Protein AF-A0A7J7PWC1-F1 (afdb_monomer_lite)

Radius of gyration: 24.07 Å; chains: 1; bounding box: 67×80×49 Å

Structure (mmCIF, N/CA/C/O backbone):
data_AF-A0A7J7PWC1-F1
#
_entry.id   AF-A0A7J7PWC1-F1
#
loop_
_atom_site.group_PDB
_atom_site.id
_atom_site.type_symbol
_atom_site.label_atom_id
_atom_site.label_alt_id
_atom_site.label_comp_id
_atom_site.label_asym_id
_atom_site.label_entity_id
_atom_site.label_seq_id
_atom_site.pdbx_PDB_ins_code
_atom_site.Cartn_x
_atom_site.Cartn_y
_atom_site.Cartn_z
_atom_site.occupancy
_atom_site.B_iso_or_equiv
_atom_site.auth_seq_id
_atom_site.auth_comp_id
_atom_site.auth_asym_id
_atom_site.auth_atom_id
_atom_site.pdbx_PDB_model_num
ATOM 1 N N . MET A 1 1 ? 23.316 -0.714 -7.198 1.00 35.97 1 MET A N 1
ATOM 2 C CA . MET A 1 1 ? 21.919 -1.192 -7.112 1.00 35.97 1 MET A CA 1
ATOM 3 C C . MET A 1 1 ? 21.919 -2.510 -6.359 1.00 35.97 1 MET A C 1
ATOM 5 O O . MET A 1 1 ? 22.536 -3.455 -6.844 1.00 35.97 1 MET A O 1
ATOM 9 N N . SER A 1 2 ? 21.320 -2.568 -5.166 1.00 30.64 2 SER A N 1
ATOM 10 C CA . SER A 1 2 ? 21.151 -3.832 -4.450 1.00 30.64 2 SER A CA 1
ATOM 11 C C . SER A 1 2 ? 20.220 -4.716 -5.277 1.00 30.64 2 SER A C 1
ATOM 13 O O . SER A 1 2 ? 19.077 -4.362 -5.566 1.00 30.64 2 SER A O 1
ATOM 15 N N . LYS A 1 3 ? 20.736 -5.856 -5.740 1.00 35.62 3 LYS A N 1
ATOM 16 C CA . LYS A 1 3 ? 19.875 -6.960 -6.152 1.00 35.62 3 LYS A CA 1
ATOM 17 C C . LYS A 1 3 ? 19.083 -7.296 -4.893 1.00 35.62 3 LYS A C 1
ATOM 19 O O . LYS A 1 3 ? 19.705 -7.711 -3.919 1.00 35.62 3 LYS A O 1
ATOM 24 N N . GLY A 1 4 ? 17.773 -7.032 -4.871 1.00 41.38 4 GLY A N 1
ATOM 25 C CA . GLY A 1 4 ? 16.912 -7.567 -3.815 1.00 41.38 4 GLY A CA 1
ATOM 26 C C . GLY A 1 4 ? 17.275 -9.040 -3.678 1.00 41.38 4 GLY A C 1
ATOM 27 O O . GLY A 1 4 ? 17.301 -9.741 -4.694 1.00 41.38 4 GLY A O 1
ATOM 28 N N . GLY A 1 5 ? 17.747 -9.436 -2.494 1.00 41.56 5 GLY A N 1
ATOM 29 C CA . GLY A 1 5 ? 18.383 -10.735 -2.312 1.00 41.56 5 GLY A CA 1
ATOM 30 C C . GLY A 1 5 ? 17.482 -11.844 -2.867 1.00 41.56 5 GLY A C 1
ATOM 31 O O . GLY A 1 5 ? 16.262 -11.755 -2.706 1.00 41.56 5 GLY A O 1
ATOM 32 N N . PRO A 1 6 ? 18.044 -12.870 -3.530 1.00 50.69 6 PRO A N 1
ATOM 33 C CA . PRO A 1 6 ? 17.273 -13.934 -4.184 1.00 50.69 6 PRO A CA 1
ATOM 34 C C . PRO A 1 6 ? 16.347 -14.705 -3.232 1.00 50.69 6 PRO A C 1
ATOM 36 O O . PRO A 1 6 ? 15.479 -15.444 -3.684 1.00 50.69 6 PRO A O 1
ATOM 39 N N . ASP A 1 7 ? 16.502 -14.510 -1.926 1.00 61.75 7 ASP A N 1
ATOM 40 C CA . ASP A 1 7 ? 15.854 -15.327 -0.915 1.00 61.75 7 ASP A CA 1
ATOM 41 C C . ASP A 1 7 ? 14.485 -14.803 -0.445 1.00 61.75 7 ASP A C 1
ATOM 43 O O . ASP A 1 7 ? 13.849 -15.449 0.389 1.00 61.75 7 ASP A O 1
ATOM 47 N N . GLY A 1 8 ? 14.032 -13.645 -0.942 1.00 76.00 8 GLY A N 1
ATOM 48 C CA . GLY A 1 8 ? 12.753 -13.046 -0.545 1.00 76.00 8 GLY A CA 1
ATOM 49 C C . GLY A 1 8 ? 12.651 -12.736 0.958 1.00 76.00 8 GLY A C 1
ATOM 50 O O . GLY A 1 8 ? 13.644 -12.696 1.688 1.00 76.00 8 GLY A O 1
ATOM 51 N N . VAL A 1 9 ? 11.429 -12.486 1.437 1.00 83.75 9 VAL A N 1
ATOM 52 C CA . VAL A 1 9 ? 11.166 -12.331 2.878 1.00 83.75 9 VAL A CA 1
ATOM 53 C C . VAL A 1 9 ? 11.352 -13.687 3.567 1.00 83.75 9 VAL A C 1
ATOM 55 O O . VAL A 1 9 ? 10.756 -14.673 3.153 1.00 83.75 9 VAL A O 1
ATOM 58 N N . LYS A 1 10 ? 12.161 -13.749 4.635 1.00 85.56 10 LYS A N 1
ATOM 59 C CA . LYS A 1 10 ? 12.375 -14.984 5.424 1.00 85.56 10 LYS A CA 1
ATOM 60 C C . LYS A 1 10 ? 11.609 -14.995 6.743 1.00 85.56 10 LYS A C 1
ATOM 62 O O . LYS A 1 10 ? 11.102 -16.034 7.157 1.00 85.56 10 LYS A O 1
ATOM 67 N N . ASN A 1 11 ? 11.547 -13.844 7.409 1.00 86.88 11 ASN A N 1
ATOM 68 C CA . ASN A 1 11 ? 10.934 -13.651 8.720 1.00 86.88 11 ASN A CA 1
ATOM 69 C C . ASN A 1 11 ? 10.414 -12.212 8.835 1.00 86.88 11 ASN A C 1
ATOM 71 O O . ASN A 1 11 ? 10.854 -11.339 8.089 1.00 86.88 11 ASN A O 1
ATOM 75 N N . TRP A 1 12 ? 9.534 -11.970 9.806 1.00 89.69 12 TRP A N 1
ATOM 76 C CA . TRP A 1 12 ? 9.116 -10.623 10.206 1.00 89.69 12 TRP A CA 1
ATOM 77 C C . TRP A 1 12 ? 9.837 -10.193 11.483 1.00 89.69 12 TRP A C 1
ATOM 79 O O . TRP A 1 12 ? 10.390 -11.032 12.199 1.00 89.69 12 TRP A O 1
ATOM 89 N N . ALA A 1 13 ? 9.781 -8.904 11.798 1.00 86.44 13 ALA A N 1
ATOM 90 C CA . ALA A 1 13 ? 10.150 -8.374 13.100 1.00 86.44 13 ALA A CA 1
ATOM 91 C C . ALA A 1 13 ? 9.366 -7.089 13.396 1.00 86.44 13 ALA A C 1
ATOM 93 O O . ALA A 1 13 ? 8.796 -6.493 12.491 1.00 86.44 13 ALA A O 1
ATOM 94 N N . PHE A 1 14 ? 9.333 -6.678 14.662 1.00 84.50 14 PHE A N 1
ATOM 95 C CA . PHE A 1 14 ? 8.818 -5.381 15.092 1.00 84.50 14 PHE A CA 1
ATOM 96 C C . PHE A 1 14 ? 9.982 -4.493 15.519 1.00 84.50 14 PHE A C 1
ATOM 98 O O . PHE A 1 14 ? 10.760 -4.890 16.392 1.00 84.50 14 PHE A O 1
ATOM 105 N N . LYS A 1 15 ? 10.073 -3.284 14.959 1.00 80.44 15 LYS A N 1
ATOM 106 C CA . LYS A 1 15 ? 10.982 -2.248 15.448 1.00 80.44 15 LYS A CA 1
ATOM 107 C C . LYS A 1 15 ? 10.316 -1.533 16.623 1.00 80.44 15 LYS A C 1
ATOM 109 O O . LYS A 1 15 ? 9.448 -0.675 16.453 1.00 80.44 15 LYS A O 1
ATOM 114 N N . ASP A 1 16 ? 10.720 -1.913 17.830 1.00 73.94 16 ASP A N 1
ATOM 115 C CA . ASP A 1 16 ? 10.287 -1.271 19.073 1.00 73.94 16 ASP A CA 1
ATOM 116 C C . ASP A 1 16 ? 11.309 -0.210 19.482 1.00 73.94 16 ASP A C 1
ATOM 118 O O . ASP A 1 16 ? 12.325 -0.517 20.105 1.00 73.94 16 ASP A O 1
ATOM 122 N N . VAL A 1 17 ? 11.043 1.057 19.157 1.00 72.44 17 VAL A N 1
ATOM 123 C CA . VAL A 1 17 ? 11.964 2.140 19.543 1.00 72.44 17 VAL A CA 1
ATOM 124 C C . VAL A 1 17 ? 11.831 2.544 21.011 1.00 72.44 17 VAL A C 1
ATOM 126 O O . VAL A 1 17 ? 12.623 3.355 21.483 1.00 72.44 17 VAL A O 1
ATOM 129 N N . SER A 1 18 ? 10.847 2.011 21.754 1.00 66.50 18 SER A N 1
ATOM 130 C CA . SER A 1 18 ? 10.766 2.265 23.200 1.00 66.50 18 SER A CA 1
ATOM 131 C C . SER A 1 18 ? 11.770 1.457 24.011 1.00 66.50 18 SER A C 1
ATOM 133 O O . SER A 1 18 ? 12.022 1.801 25.162 1.00 66.50 18 SER A O 1
ATOM 135 N N . ASN A 1 19 ? 12.373 0.438 23.400 1.00 62.94 19 ASN A N 1
ATOM 136 C CA . ASN A 1 19 ? 13.482 -0.312 23.958 1.00 62.94 19 ASN A CA 1
ATOM 137 C C . ASN A 1 19 ? 14.714 -0.079 23.077 1.00 62.94 19 ASN A C 1
ATOM 139 O O . ASN A 1 19 ? 15.009 -0.862 22.174 1.00 62.94 19 ASN A O 1
ATOM 143 N N . ALA A 1 20 ? 15.433 1.016 23.327 1.00 58.62 20 ALA A N 1
ATOM 144 C CA . ALA A 1 20 ? 16.808 1.125 22.860 1.00 58.62 20 ALA A CA 1
ATOM 145 C C . ALA A 1 20 ? 17.633 0.108 23.664 1.00 58.62 20 ALA A C 1
ATOM 147 O O . ALA A 1 20 ? 17.874 0.304 24.855 1.00 58.62 20 ALA A O 1
ATOM 148 N N . TYR A 1 21 ? 17.988 -1.021 23.053 1.00 56.88 21 TYR A N 1
ATOM 149 C CA . TYR A 1 21 ? 18.921 -1.963 23.662 1.00 56.88 21 TYR A CA 1
ATOM 150 C C . TYR A 1 21 ? 20.330 -1.368 23.572 1.00 56.88 21 TYR A C 1
ATOM 152 O O . TYR A 1 21 ? 20.600 -0.520 22.719 1.00 56.88 21 TYR A O 1
ATOM 160 N N . ALA A 1 22 ? 21.246 -1.817 24.434 1.00 57.19 22 ALA A N 1
ATOM 161 C CA . ALA A 1 22 ? 22.641 -1.361 24.415 1.00 57.19 22 ALA A CA 1
ATOM 162 C C . ALA A 1 22 ? 23.329 -1.581 23.047 1.00 57.19 22 ALA A C 1
ATOM 164 O O . ALA A 1 22 ? 24.285 -0.888 22.718 1.00 57.19 22 ALA A O 1
ATOM 165 N N . GLU A 1 23 ? 22.802 -2.505 22.238 1.00 57.53 23 GLU A N 1
ATOM 166 C CA . GLU A 1 23 ? 23.281 -2.860 20.896 1.00 57.53 23 GLU A CA 1
ATOM 167 C C . GLU A 1 23 ? 22.490 -2.176 19.754 1.00 57.53 23 GLU A C 1
ATOM 169 O O . GLU A 1 23 ? 22.764 -2.421 18.582 1.00 57.53 23 GLU A O 1
ATOM 174 N N . GLY A 1 24 ? 21.505 -1.320 20.066 1.00 62.44 24 GLY A N 1
ATOM 175 C CA . GLY A 1 24 ? 20.644 -0.636 19.092 1.00 62.44 24 GLY A CA 1
ATOM 176 C C . GLY A 1 24 ? 19.147 -0.929 19.260 1.00 62.44 24 GLY A C 1
ATOM 177 O O . GLY A 1 24 ? 18.690 -1.425 20.290 1.00 62.44 24 GLY A O 1
ATOM 178 N N . PHE A 1 25 ? 18.338 -0.592 18.250 1.00 64.50 25 PHE A N 1
ATOM 179 C CA . PHE A 1 25 ? 16.910 -0.928 18.255 1.00 64.50 25 PHE A CA 1
ATOM 180 C C . PHE A 1 25 ? 16.723 -2.439 18.110 1.00 64.50 25 PHE A C 1
ATOM 182 O O . PHE A 1 25 ? 17.229 -3.048 17.169 1.00 64.50 25 PHE A 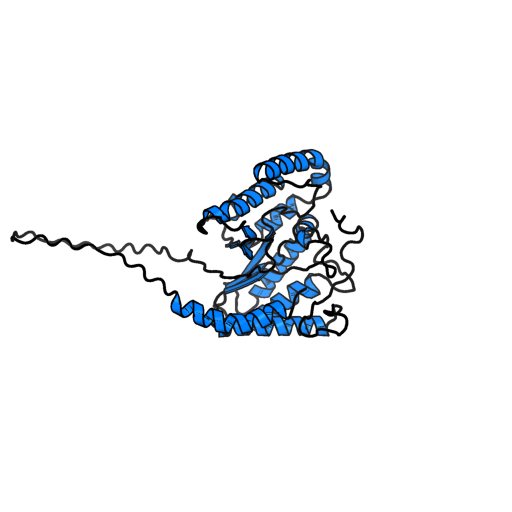O 1
ATOM 189 N N . GLY A 1 26 ? 15.976 -3.049 19.028 1.00 65.75 26 GLY A N 1
ATOM 190 C CA . GLY A 1 26 ? 15.710 -4.480 18.967 1.00 65.75 26 GLY A CA 1
ATOM 191 C C . GLY A 1 26 ? 14.599 -4.780 17.974 1.00 65.75 26 GLY A C 1
ATOM 192 O O . GLY A 1 26 ? 13.505 -4.222 18.059 1.00 65.75 26 GLY A O 1
ATOM 193 N N . PHE A 1 27 ? 14.876 -5.705 17.063 1.00 81.31 27 PHE A N 1
ATOM 194 C CA . PHE A 1 27 ? 13.898 -6.268 16.141 1.00 81.31 27 PHE A CA 1
ATOM 195 C C . PHE A 1 27 ? 13.263 -7.500 16.785 1.00 81.31 27 PHE A C 1
ATOM 197 O O . PHE A 1 27 ? 13.751 -8.624 16.653 1.00 81.31 27 PHE A O 1
ATOM 204 N N . GLN A 1 28 ? 12.185 -7.286 17.541 1.00 83.69 28 GLN A N 1
ATOM 205 C CA . GLN A 1 28 ? 11.498 -8.377 18.231 1.00 83.69 28 GLN A CA 1
ATOM 206 C C . GLN A 1 28 ? 10.848 -9.305 17.204 1.00 83.69 28 GLN A C 1
ATOM 208 O O . GLN A 1 28 ? 10.096 -8.854 16.338 1.00 83.69 28 GLN A O 1
ATOM 213 N N . LYS A 1 29 ? 11.117 -10.611 17.303 1.00 89.38 29 LYS A N 1
ATOM 214 C CA . LYS A 1 29 ? 10.472 -11.602 16.438 1.00 89.38 29 LYS A CA 1
ATOM 215 C C . LYS A 1 29 ? 8.953 -11.580 16.650 1.00 89.38 29 LYS A C 1
ATOM 217 O O . LYS A 1 29 ? 8.490 -11.357 17.775 1.00 89.38 29 LYS A O 1
ATOM 222 N N . PRO A 1 30 ? 8.159 -11.831 15.600 1.00 91.12 30 PRO A N 1
ATOM 223 C CA . PRO A 1 30 ? 6.729 -11.984 15.742 1.00 91.12 30 PRO A CA 1
ATOM 224 C C . PRO A 1 30 ? 6.437 -13.205 16.610 1.00 91.12 30 PRO A C 1
ATOM 226 O O . PRO A 1 30 ? 6.888 -14.315 16.345 1.00 91.12 30 PRO A O 1
ATOM 229 N N . ASP A 1 31 ? 5.636 -12.983 17.637 1.00 94.31 31 ASP A N 1
ATOM 230 C CA . ASP A 1 31 ? 4.932 -14.016 18.372 1.00 94.31 31 ASP A CA 1
ATOM 231 C C . ASP A 1 31 ? 3.559 -13.460 18.776 1.00 94.31 31 ASP A C 1
ATOM 233 O O . ASP A 1 31 ? 3.238 -12.286 18.551 1.00 94.31 31 ASP A O 1
ATOM 237 N N . VAL A 1 32 ? 2.716 -14.301 19.371 1.00 95.19 32 VAL A N 1
ATOM 238 C CA . VAL A 1 32 ? 1.365 -13.894 19.779 1.00 95.19 32 VAL A CA 1
ATOM 239 C C . VAL A 1 32 ? 1.398 -12.743 20.795 1.00 95.19 32 VAL A C 1
ATOM 241 O O . VAL A 1 32 ? 0.513 -11.882 20.771 1.00 95.19 32 VAL A O 1
ATOM 244 N N . ALA A 1 33 ? 2.393 -12.693 21.682 1.00 94.31 33 ALA A N 1
ATOM 245 C CA . ALA A 1 33 ? 2.507 -11.652 22.696 1.00 94.31 33 ALA A CA 1
ATOM 246 C C . ALA A 1 33 ? 2.899 -10.304 22.069 1.00 94.31 33 ALA A C 1
ATOM 248 O O . ALA A 1 33 ? 2.229 -9.299 22.333 1.00 94.31 33 ALA A O 1
ATOM 249 N N . ASN A 1 34 ? 3.896 -10.291 21.184 1.00 91.31 34 ASN A N 1
ATOM 250 C CA . ASN A 1 34 ? 4.391 -9.110 20.478 1.00 91.31 34 ASN A CA 1
ATOM 251 C C . ASN A 1 34 ? 3.352 -8.563 19.496 1.00 91.31 34 ASN A C 1
ATOM 253 O O . ASN A 1 34 ? 3.066 -7.367 19.520 1.00 91.31 34 ASN A O 1
ATOM 257 N N . ILE A 1 35 ? 2.676 -9.430 18.734 1.00 93.94 35 ILE A N 1
ATOM 258 C CA . ILE A 1 35 ? 1.568 -9.030 17.851 1.00 93.94 35 ILE A CA 1
ATOM 259 C C . ILE A 1 35 ? 0.441 -8.374 18.666 1.00 93.94 35 ILE A C 1
ATOM 261 O O . ILE A 1 35 ? -0.100 -7.331 18.292 1.00 93.94 35 ILE A O 1
ATOM 265 N N . ASN A 1 36 ? 0.086 -8.946 19.822 1.00 95.50 36 ASN A N 1
ATOM 266 C CA . ASN A 1 36 ? -0.940 -8.360 20.684 1.00 95.50 36 ASN A CA 1
ATOM 267 C C . ASN A 1 36 ? -0.482 -7.064 21.362 1.00 95.50 36 ASN A C 1
ATOM 269 O O . ASN A 1 36 ? -1.304 -6.168 21.569 1.00 95.50 36 ASN A O 1
ATOM 273 N N . ARG A 1 37 ? 0.802 -6.945 21.714 1.00 91.88 37 ARG A N 1
ATOM 274 C CA . ARG A 1 37 ? 1.393 -5.707 22.237 1.00 91.88 37 ARG A CA 1
ATOM 275 C C . ARG A 1 37 ? 1.314 -4.599 21.189 1.00 91.88 37 ARG A C 1
ATOM 277 O O . ARG A 1 37 ? 0.799 -3.529 21.510 1.00 91.88 37 ARG A O 1
ATOM 284 N N . TRP A 1 38 ? 1.694 -4.891 19.945 1.00 89.62 38 TRP A N 1
ATOM 285 C CA . TRP A 1 38 ? 1.572 -3.976 18.811 1.00 89.62 38 TRP A CA 1
ATOM 286 C C . TRP A 1 38 ? 0.125 -3.516 18.594 1.00 89.62 38 TRP A C 1
ATOM 288 O O . TRP A 1 38 ? -0.166 -2.319 18.618 1.00 89.62 38 TRP A O 1
ATOM 298 N N . LYS A 1 39 ? -0.818 -4.466 18.519 1.00 94.56 39 LYS A N 1
ATOM 299 C CA . LYS A 1 39 ? -2.261 -4.185 18.418 1.00 94.56 39 LYS A CA 1
ATOM 300 C C . LYS A 1 39 ? -2.752 -3.222 19.502 1.00 94.56 39 LYS A C 1
ATOM 302 O O . LYS A 1 39 ? -3.503 -2.295 19.207 1.00 94.56 39 LYS A O 1
ATOM 307 N N . ARG A 1 40 ? -2.354 -3.434 20.764 1.00 94.56 40 ARG A N 1
ATOM 308 C CA . ARG A 1 40 ? -2.733 -2.547 21.880 1.00 94.56 40 ARG A CA 1
ATOM 309 C C . ARG A 1 40 ? -2.140 -1.146 21.722 1.00 94.56 40 ARG A C 1
ATOM 311 O O . ARG A 1 40 ? -2.833 -0.179 22.027 1.00 94.56 40 ARG A O 1
ATOM 318 N N . GLY A 1 41 ? -0.905 -1.038 21.226 1.00 90.12 41 GLY A N 1
ATOM 319 C CA . GLY A 1 41 ? -0.277 0.236 20.870 1.00 90.12 41 GLY A CA 1
ATOM 320 C C . GLY A 1 41 ? -1.104 1.003 19.837 1.00 90.12 41 GLY A C 1
ATOM 321 O O . GLY A 1 41 ? -1.559 2.112 20.120 1.00 90.12 41 GLY A O 1
ATOM 322 N N . LEU A 1 42 ? -1.409 0.364 18.701 1.00 93.06 42 LEU A N 1
ATOM 323 C CA . LEU A 1 42 ? -2.280 0.922 17.658 1.00 93.06 42 LEU A CA 1
ATOM 324 C C . LEU A 1 42 ? -3.642 1.354 18.214 1.00 93.06 42 LEU A C 1
ATOM 326 O O . LEU A 1 42 ? -4.106 2.463 17.955 1.00 93.06 42 LEU A O 1
ATOM 330 N N . GLN A 1 43 ? -4.266 0.506 19.035 1.00 94.69 43 GLN A N 1
ATOM 331 C CA . GLN A 1 43 ? -5.545 0.804 19.672 1.00 94.69 43 GLN A CA 1
ATOM 332 C C . GLN A 1 43 ? -5.467 2.070 20.539 1.00 94.69 43 GLN A C 1
ATOM 334 O O . GLN A 1 43 ? -6.370 2.905 20.490 1.00 94.69 43 GLN A O 1
ATOM 339 N N . GLY A 1 44 ? -4.397 2.228 21.322 1.00 93.56 44 GLY A N 1
ATOM 340 C CA . GLY A 1 44 ? -4.151 3.429 22.119 1.00 93.56 44 GLY A CA 1
ATOM 341 C C . GLY A 1 44 ? -4.064 4.685 21.251 1.00 93.56 44 GLY A C 1
ATOM 342 O O . GLY A 1 44 ? -4.770 5.659 21.515 1.00 93.56 44 GLY A O 1
ATOM 343 N N . CYS A 1 45 ? -3.281 4.628 20.173 1.00 93.81 45 CYS A N 1
ATOM 344 C CA . CYS A 1 45 ? -3.080 5.751 19.256 1.00 93.81 45 CYS A CA 1
ATOM 345 C C . CYS A 1 45 ? -4.370 6.148 18.525 1.00 93.81 45 CYS A C 1
ATOM 347 O O . CYS A 1 45 ? -4.748 7.320 18.509 1.00 93.81 45 CYS A O 1
ATOM 349 N N . PHE A 1 46 ? -5.110 5.176 17.989 1.00 94.44 46 PHE A N 1
ATOM 350 C CA . PHE A 1 46 ? -6.385 5.438 17.320 1.00 94.44 46 PHE A CA 1
ATOM 351 C C . PHE A 1 46 ? -7.439 5.985 18.290 1.00 94.44 46 PHE A C 1
ATOM 353 O O . PHE A 1 46 ? -8.186 6.901 17.944 1.00 94.44 46 PHE A O 1
ATOM 360 N N . ARG A 1 47 ? -7.490 5.469 19.528 1.00 94.75 47 ARG A N 1
ATOM 361 C CA . ARG A 1 47 ? -8.371 6.007 20.573 1.00 94.75 47 ARG A CA 1
ATOM 362 C C . ARG A 1 47 ? -8.015 7.454 20.897 1.00 94.75 47 ARG A C 1
ATOM 364 O O . ARG A 1 47 ? -8.926 8.271 20.982 1.00 94.75 47 ARG A O 1
ATOM 371 N N . ALA A 1 48 ? -6.730 7.762 21.069 1.00 94.62 48 ALA A N 1
ATOM 372 C CA . ALA A 1 48 ? -6.271 9.119 21.344 1.00 94.62 48 ALA A CA 1
ATOM 373 C C . ALA A 1 48 ? -6.704 10.082 20.229 1.00 94.62 48 ALA A C 1
ATOM 375 O O . ALA A 1 48 ? -7.339 11.088 20.526 1.00 94.62 48 ALA A O 1
ATOM 376 N N . ALA A 1 49 ? -6.493 9.720 18.958 1.00 93.19 49 ALA A N 1
ATOM 377 C CA . ALA A 1 49 ? -6.944 10.521 17.819 1.00 93.19 49 ALA A CA 1
ATOM 378 C C . ALA A 1 49 ? -8.463 10.788 17.857 1.00 93.19 49 ALA A C 1
ATOM 380 O O . ALA A 1 49 ? -8.904 11.931 17.773 1.00 93.19 49 ALA A O 1
ATOM 381 N N . ILE A 1 50 ? -9.288 9.758 18.061 1.00 92.44 50 ILE A N 1
ATOM 382 C CA . ILE A 1 50 ? -10.750 9.927 18.124 1.00 92.44 50 ILE A CA 1
ATOM 383 C C . ILE A 1 50 ? -11.166 10.817 19.303 1.00 92.44 50 ILE A C 1
ATOM 385 O O . ILE A 1 50 ? -12.053 11.658 19.158 1.00 92.44 50 ILE A O 1
ATOM 389 N N . LEU A 1 51 ? -10.545 10.645 20.475 1.00 93.88 51 LEU A N 1
ATOM 390 C CA . LEU A 1 51 ? -10.826 11.469 21.654 1.00 93.88 51 LEU A CA 1
ATOM 391 C C . LEU A 1 51 ? -10.382 12.925 21.469 1.00 93.88 51 LEU A C 1
ATOM 393 O O . LEU A 1 51 ? -11.015 13.817 22.024 1.00 93.88 51 LEU A O 1
ATOM 397 N N . SER A 1 52 ? -9.368 13.175 20.641 1.00 94.69 52 SER A N 1
ATOM 398 C CA . SER A 1 52 ? -8.955 14.518 20.218 1.00 94.69 52 SER A CA 1
ATOM 399 C C . SER A 1 52 ? -9.858 15.138 19.141 1.00 94.69 52 SER A C 1
ATOM 401 O O . SER A 1 52 ? -9.563 16.227 18.660 1.00 94.69 52 SER A O 1
ATOM 403 N N . GLY A 1 53 ? -10.955 14.476 18.758 1.00 94.69 53 GLY A N 1
ATOM 404 C CA . GLY A 1 53 ? -11.948 15.015 17.825 1.00 94.69 53 GLY A CA 1
ATOM 405 C C . GLY A 1 53 ? -11.713 14.664 16.355 1.00 94.69 53 GLY A C 1
ATOM 406 O O . GLY A 1 53 ? -12.455 15.144 15.497 1.00 94.69 53 GLY A O 1
ATOM 407 N N . PHE A 1 54 ? -10.736 13.807 16.034 1.00 93.19 54 PHE A N 1
ATOM 408 C CA . PHE A 1 54 ? -10.529 13.358 14.656 1.00 93.19 54 PHE A CA 1
ATOM 409 C C . PHE A 1 54 ? -11.694 12.488 14.192 1.00 93.19 54 PHE A C 1
ATOM 411 O O . PHE A 1 54 ? -12.046 11.479 14.806 1.00 93.19 54 PHE A O 1
ATOM 418 N N . THR A 1 55 ? -12.286 12.880 13.067 1.00 93.50 55 THR A N 1
ATOM 419 C CA . THR A 1 55 ? -13.403 12.162 12.439 1.00 93.50 55 THR A CA 1
ATOM 420 C C . THR A 1 55 ? -12.949 11.228 11.325 1.00 93.50 55 THR A C 1
ATOM 422 O O . THR A 1 55 ? -13.762 10.457 10.828 1.00 93.50 55 THR A O 1
ATOM 425 N N . GLY A 1 56 ? -11.671 11.270 10.944 1.00 94.12 56 GLY A N 1
ATOM 426 C CA . GLY A 1 56 ? -11.074 10.428 9.916 1.00 94.12 56 GLY A CA 1
ATOM 427 C C . GLY A 1 56 ? -9.804 9.755 10.420 1.00 94.12 56 GLY A C 1
ATOM 428 O O . GLY A 1 56 ? -8.995 10.391 11.091 1.00 94.12 56 GLY A O 1
ATOM 429 N N . ILE A 1 57 ? -9.634 8.478 10.090 1.00 94.62 57 ILE A N 1
ATOM 430 C CA . ILE A 1 57 ? -8.400 7.725 10.302 1.00 94.62 57 ILE A CA 1
ATOM 431 C C . ILE A 1 57 ? -7.989 7.114 8.968 1.00 94.62 57 ILE A C 1
ATOM 433 O O . ILE A 1 57 ? -8.741 6.350 8.363 1.00 94.62 57 ILE A O 1
ATOM 437 N N . GLN A 1 58 ? -6.782 7.433 8.524 1.00 95.56 58 GLN A N 1
ATOM 438 C CA . GLN A 1 58 ? -6.158 6.799 7.375 1.00 95.56 58 GLN A CA 1
ATOM 439 C C . GLN A 1 58 ? -5.032 5.895 7.866 1.00 95.56 58 GLN A C 1
ATOM 441 O O . GLN A 1 58 ? -4.164 6.350 8.605 1.00 95.56 58 GLN A O 1
ATOM 446 N N . ILE A 1 59 ? -5.048 4.628 7.454 1.00 95.56 59 ILE A N 1
ATOM 447 C CA . ILE A 1 59 ? -4.011 3.652 7.785 1.00 95.56 59 ILE A CA 1
ATOM 448 C C . ILE A 1 59 ? -3.303 3.228 6.516 1.00 95.56 59 ILE A C 1
ATOM 450 O O . ILE A 1 59 ? -3.934 2.705 5.598 1.00 95.56 59 ILE A O 1
ATOM 454 N N . LEU A 1 60 ? -1.987 3.392 6.518 1.00 95.44 60 LEU A N 1
ATOM 455 C CA . LEU A 1 60 ? -1.101 2.918 5.477 1.00 95.44 60 LEU A CA 1
ATOM 456 C C . LEU A 1 60 ? -0.276 1.751 6.017 1.00 95.44 60 LEU A C 1
ATOM 458 O O . LEU A 1 60 ? 0.717 1.954 6.704 1.00 95.44 60 LEU A O 1
ATOM 462 N N . ASN A 1 61 ? -0.716 0.521 5.758 1.00 96.31 61 ASN A N 1
ATOM 463 C CA . ASN A 1 61 ? 0.003 -0.652 6.245 1.00 96.31 61 ASN A CA 1
ATOM 464 C C . ASN A 1 61 ? 1.198 -0.949 5.329 1.00 96.31 61 ASN A C 1
ATOM 466 O O . ASN A 1 61 ? 1.004 -1.256 4.158 1.00 96.31 61 ASN A O 1
ATOM 470 N N . HIS A 1 62 ? 2.424 -0.937 5.838 1.00 95.00 62 HIS A N 1
ATOM 471 C CA . HIS A 1 62 ? 3.608 -1.362 5.086 1.00 95.00 62 HIS A CA 1
ATOM 472 C C . HIS A 1 62 ? 4.617 -2.061 6.001 1.00 95.00 62 HIS A C 1
ATOM 474 O O . HIS A 1 62 ? 4.414 -2.120 7.212 1.00 95.00 62 HIS A O 1
ATOM 480 N N . VAL A 1 63 ? 5.667 -2.615 5.402 1.00 93.75 63 VAL A N 1
ATOM 481 C CA . VAL A 1 63 ? 6.839 -3.181 6.086 1.00 93.75 63 VAL A CA 1
ATOM 482 C C . VAL A 1 63 ? 8.100 -2.576 5.487 1.00 93.75 63 VAL A C 1
ATOM 484 O O . VAL A 1 63 ? 8.085 -2.170 4.323 1.00 93.75 63 VAL A O 1
ATOM 487 N N . ASP A 1 64 ? 9.173 -2.517 6.261 1.00 91.06 64 ASP A N 1
ATOM 488 C CA . ASP A 1 64 ? 10.521 -2.212 5.790 1.00 91.06 64 ASP A CA 1
ATOM 489 C C . ASP A 1 64 ? 11.434 -3.441 5.785 1.00 91.06 64 ASP A C 1
ATOM 491 O O . ASP A 1 64 ? 11.188 -4.446 6.450 1.00 91.06 64 ASP A O 1
ATOM 495 N N . ASP A 1 65 ? 12.534 -3.346 5.037 1.00 88.38 65 ASP A N 1
ATOM 496 C CA . ASP A 1 65 ? 13.681 -4.215 5.280 1.00 88.38 65 ASP A CA 1
ATOM 497 C C . ASP A 1 65 ? 14.338 -3.816 6.607 1.00 88.38 65 ASP A C 1
ATOM 499 O O . ASP A 1 65 ? 14.747 -2.665 6.772 1.00 88.38 65 ASP A O 1
ATOM 503 N N . ALA A 1 66 ? 14.478 -4.766 7.534 1.00 85.44 66 ALA A N 1
ATOM 504 C CA . ALA A 1 66 ? 15.054 -4.520 8.857 1.00 85.44 66 ALA A CA 1
ATOM 505 C C . ALA A 1 66 ? 16.505 -4.011 8.787 1.00 85.44 66 ALA A C 1
ATOM 507 O O . ALA A 1 66 ? 16.947 -3.268 9.660 1.00 85.44 66 ALA A O 1
ATOM 508 N N . LEU A 1 67 ? 17.240 -4.391 7.736 1.00 83.88 67 LEU A N 1
ATOM 509 C CA . LEU A 1 67 ? 18.605 -3.921 7.492 1.00 83.88 67 LEU A CA 1
ATOM 510 C C . LEU A 1 67 ? 18.652 -2.602 6.707 1.00 83.88 67 LEU A C 1
ATOM 512 O O . LEU A 1 67 ? 19.736 -2.074 6.467 1.00 83.88 67 LEU A O 1
ATOM 516 N N . HIS A 1 68 ? 17.499 -2.079 6.280 1.00 83.38 68 HIS A N 1
ATOM 517 C CA . HIS A 1 68 ? 17.367 -0.884 5.447 1.00 83.38 68 HIS A CA 1
ATOM 518 C C . HIS A 1 68 ? 18.207 -0.927 4.152 1.00 83.38 68 HIS A C 1
ATOM 520 O O . HIS A 1 68 ? 18.575 0.104 3.592 1.00 83.38 68 HIS A O 1
ATOM 526 N N . THR A 1 69 ? 18.498 -2.127 3.644 1.00 86.50 69 THR A N 1
ATOM 527 C CA . THR A 1 69 ? 19.265 -2.361 2.408 1.00 86.50 69 THR A CA 1
ATOM 528 C C . THR A 1 69 ? 18.383 -2.399 1.165 1.00 86.50 69 THR A C 1
ATOM 530 O O . THR A 1 69 ? 18.855 -2.197 0.038 1.00 86.50 69 THR A O 1
ATOM 533 N N . THR A 1 70 ? 17.094 -2.672 1.364 1.00 88.94 70 THR A N 1
ATOM 534 C CA . THR A 1 70 ? 16.101 -2.774 0.301 1.00 88.94 70 THR A CA 1
ATOM 535 C C . THR A 1 70 ? 14.909 -1.884 0.619 1.00 88.94 70 THR A C 1
ATOM 537 O O . THR A 1 70 ? 14.293 -1.988 1.674 1.00 88.94 70 THR A O 1
ATOM 540 N N . TRP A 1 71 ? 14.557 -1.004 -0.316 1.00 91.38 71 TRP A N 1
ATOM 541 C CA . TRP A 1 71 ? 13.351 -0.191 -0.198 1.00 91.38 71 TRP A CA 1
ATOM 542 C C . TRP A 1 71 ? 12.097 -1.074 -0.253 1.00 91.38 71 TRP A C 1
ATOM 544 O O . TRP A 1 71 ? 11.999 -1.946 -1.120 1.00 91.38 71 TRP A O 1
ATOM 554 N N . ARG A 1 72 ? 11.118 -0.809 0.624 1.00 93.31 72 ARG A N 1
ATOM 555 C CA . ARG A 1 72 ? 9.859 -1.565 0.759 1.00 93.31 72 ARG A CA 1
ATOM 556 C C . ARG A 1 72 ? 9.140 -1.866 -0.561 1.00 93.31 72 ARG A C 1
ATOM 558 O O . ARG A 1 72 ? 8.610 -2.959 -0.747 1.00 93.31 72 ARG A O 1
ATOM 565 N N . ASN A 1 73 ? 9.195 -0.939 -1.518 1.00 95.12 73 ASN A N 1
ATOM 566 C CA . ASN A 1 73 ? 8.549 -1.077 -2.825 1.00 95.12 73 ASN A CA 1
ATOM 567 C C . ASN A 1 73 ? 9.169 -2.161 -3.710 1.00 95.12 73 ASN A C 1
ATOM 569 O O . ASN A 1 73 ? 8.567 -2.570 -4.701 1.00 95.12 73 ASN A O 1
ATOM 573 N N . LEU A 1 74 ? 10.363 -2.633 -3.351 1.00 94.50 74 LEU A N 1
ATOM 574 C CA . LEU A 1 74 ? 11.107 -3.673 -4.052 1.00 94.50 74 LEU A CA 1
ATOM 575 C C . LEU A 1 74 ? 11.001 -5.042 -3.366 1.00 94.50 74 LEU A C 1
ATOM 577 O O . LEU A 1 74 ? 11.541 -6.014 -3.892 1.00 94.50 74 LEU A O 1
ATOM 581 N N . LEU A 1 75 ? 10.324 -5.130 -2.216 1.00 94.12 75 LEU A N 1
ATOM 582 C CA . LEU A 1 75 ? 10.124 -6.389 -1.504 1.00 94.12 75 LEU A CA 1
ATOM 583 C C . LEU A 1 75 ? 9.123 -7.275 -2.256 1.00 94.12 75 LEU A C 1
ATOM 585 O O . LEU A 1 75 ? 8.042 -6.834 -2.652 1.00 94.12 75 LEU A O 1
ATOM 589 N N . ASP A 1 76 ? 9.493 -8.541 -2.437 1.00 94.75 76 ASP A N 1
ATOM 590 C CA . ASP A 1 76 ? 8.680 -9.570 -3.088 1.00 94.75 76 ASP A CA 1
ATOM 591 C C . ASP A 1 76 ? 8.256 -10.609 -2.044 1.00 94.75 76 ASP A C 1
ATOM 593 O O . ASP A 1 76 ? 9.079 -11.362 -1.520 1.00 94.75 76 ASP A O 1
ATOM 597 N N . PHE A 1 77 ? 6.972 -10.604 -1.694 1.00 95.81 77 PHE A N 1
ATOM 598 C CA . PHE A 1 77 ? 6.369 -11.555 -0.764 1.00 95.81 77 PHE A CA 1
ATOM 599 C C . PHE A 1 77 ? 4.878 -11.696 -1.060 1.00 95.81 77 PHE A C 1
ATOM 601 O O . PHE A 1 77 ? 4.243 -10.730 -1.478 1.00 95.81 77 PHE A O 1
ATOM 608 N N . ASP A 1 78 ? 4.299 -12.869 -0.815 1.00 97.62 78 ASP A N 1
ATOM 609 C CA . ASP A 1 78 ? 2.845 -13.042 -0.823 1.00 97.62 78 ASP A CA 1
ATOM 610 C C . ASP A 1 78 ? 2.309 -12.649 0.563 1.00 97.62 78 ASP A C 1
ATOM 612 O O . ASP A 1 78 ? 2.726 -13.240 1.565 1.00 97.62 78 AS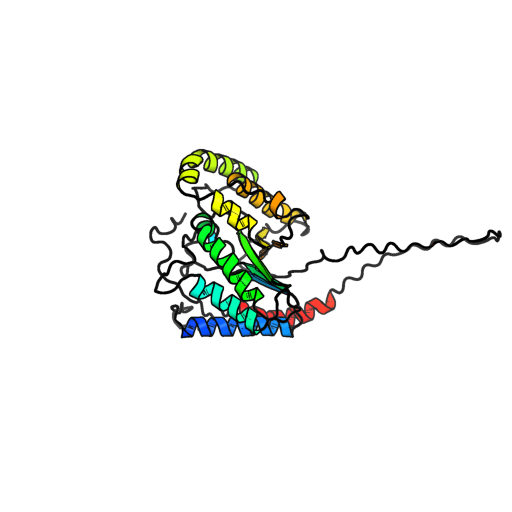P A O 1
ATOM 616 N N . PRO A 1 79 ? 1.379 -11.683 0.679 1.00 98.06 79 PRO A N 1
ATOM 617 C CA . PRO A 1 79 ? 0.902 -11.230 1.979 1.00 98.06 79 PRO A CA 1
ATOM 618 C C . PRO A 1 79 ? 0.113 -12.291 2.776 1.00 98.06 79 PRO A C 1
ATOM 620 O O . PRO A 1 79 ? -0.167 -12.079 3.960 1.00 98.06 79 PRO A O 1
ATOM 623 N N . LEU A 1 80 ? -0.255 -13.414 2.149 1.00 98.00 80 LEU A N 1
ATOM 624 C CA . LEU A 1 80 ? -0.909 -14.563 2.784 1.00 98.00 80 LEU A CA 1
ATOM 625 C C . LEU A 1 80 ? 0.044 -15.738 3.056 1.00 98.00 80 LEU A C 1
ATOM 627 O O . LEU A 1 80 ? -0.316 -16.634 3.823 1.00 98.00 80 LEU A O 1
ATOM 631 N N . ALA A 1 81 ? 1.242 -15.748 2.466 1.00 97.38 81 ALA A N 1
ATOM 632 C CA . ALA A 1 81 ? 2.247 -16.763 2.761 1.00 97.38 81 ALA A CA 1
ATOM 633 C C . ALA A 1 81 ? 2.851 -16.545 4.156 1.00 97.38 81 ALA A C 1
ATOM 635 O O . ALA A 1 81 ? 2.900 -15.424 4.665 1.00 97.38 81 ALA A O 1
ATOM 636 N N . ARG A 1 82 ? 3.292 -17.636 4.794 1.00 96.06 82 ARG A N 1
ATOM 637 C CA . ARG A 1 82 ? 3.878 -17.605 6.141 1.00 96.06 82 ARG A CA 1
ATOM 638 C C . ARG A 1 82 ? 5.402 -17.644 6.061 1.00 96.06 82 ARG A C 1
ATOM 640 O O . ARG A 1 82 ? 5.968 -18.563 5.483 1.00 96.06 82 ARG A O 1
ATOM 647 N N . TYR A 1 83 ? 6.036 -16.694 6.733 1.00 92.81 83 TYR A N 1
ATOM 648 C CA . TYR A 1 83 ? 7.476 -16.507 6.863 1.00 92.81 83 TYR A CA 1
ATOM 649 C C . TYR A 1 83 ? 7.804 -16.459 8.357 1.00 92.81 83 TYR A C 1
ATOM 651 O O . TYR A 1 83 ? 7.188 -15.696 9.105 1.00 92.81 83 TYR A O 1
ATOM 659 N N . GLY A 1 84 ? 8.679 -17.344 8.838 1.00 91.31 84 GLY A N 1
ATOM 660 C CA . GLY A 1 84 ? 8.899 -17.504 10.282 1.00 91.31 84 GLY A CA 1
ATOM 661 C C . GLY A 1 84 ? 7.626 -17.861 11.066 1.00 91.31 84 GLY A C 1
ATOM 662 O O . GLY A 1 84 ? 7.450 -17.427 12.199 1.00 91.31 84 GLY A O 1
ATOM 663 N N . GLY A 1 85 ? 6.693 -18.594 10.445 1.00 94.88 85 GLY A N 1
ATOM 664 C CA . GLY A 1 85 ? 5.436 -19.019 11.071 1.00 94.88 85 GLY A CA 1
ATOM 665 C C . GLY A 1 85 ? 4.284 -18.008 11.013 1.00 94.88 85 GLY A C 1
ATOM 666 O O . GLY A 1 85 ? 3.166 -18.372 11.383 1.00 94.88 85 GLY A O 1
ATOM 667 N N . PHE A 1 86 ? 4.488 -16.796 10.486 1.00 96.31 86 PHE A N 1
ATOM 668 C CA . PHE A 1 86 ? 3.457 -15.753 10.378 1.00 96.31 86 PHE A CA 1
ATOM 669 C C . PHE A 1 86 ? 3.389 -15.150 8.972 1.00 96.31 86 PHE A C 1
ATOM 671 O O . PHE A 1 86 ? 4.385 -15.093 8.263 1.00 96.31 86 PHE A O 1
ATOM 678 N N . SER A 1 87 ? 2.221 -14.680 8.556 1.00 97.25 87 SER A N 1
ATOM 679 C CA . SER A 1 87 ? 2.028 -13.914 7.318 1.00 97.25 87 SER A CA 1
ATOM 680 C C . SER A 1 87 ? 2.041 -12.406 7.569 1.00 97.25 87 SER A C 1
ATOM 682 O O . SER A 1 87 ? 1.832 -11.963 8.699 1.00 97.25 87 SER A O 1
ATOM 684 N N . TYR A 1 88 ? 2.202 -11.609 6.509 1.00 97.38 88 TYR A N 1
ATOM 685 C CA . TYR A 1 88 ? 2.008 -10.153 6.565 1.00 97.38 88 TYR A CA 1
ATOM 686 C C . TYR A 1 88 ? 0.625 -9.790 7.128 1.00 97.38 88 TYR A C 1
ATOM 688 O O . TYR A 1 88 ? 0.480 -8.848 7.911 1.00 97.38 88 TYR A O 1
ATOM 696 N N . GLU A 1 89 ? -0.402 -10.577 6.787 1.00 98.12 89 GLU A N 1
ATOM 697 C CA . GLU A 1 89 ? -1.719 -10.420 7.390 1.00 98.12 89 GLU A CA 1
ATOM 698 C C . GLU A 1 89 ? -1.685 -10.589 8.919 1.00 98.12 89 GLU A C 1
ATOM 700 O O . GLU A 1 89 ? -2.296 -9.786 9.628 1.00 98.12 89 GLU A O 1
ATOM 705 N N . ASP A 1 90 ? -1.009 -11.626 9.425 1.00 97.75 90 ASP A N 1
ATOM 706 C CA . ASP A 1 90 ? -0.930 -11.916 10.861 1.00 97.75 90 ASP A CA 1
ATOM 707 C C . ASP A 1 90 ? -0.249 -10.784 11.640 1.00 97.75 90 ASP A C 1
ATOM 709 O O . ASP A 1 90 ? -0.698 -10.448 12.738 1.00 97.75 90 ASP A O 1
ATOM 713 N N . VAL A 1 91 ? 0.827 -10.217 11.083 1.00 96.38 91 VAL A N 1
ATOM 714 C CA . VAL A 1 91 ? 1.697 -9.272 11.800 1.00 96.38 91 VAL A CA 1
ATOM 715 C C . VAL A 1 91 ? 1.308 -7.804 11.612 1.00 96.38 91 VAL A C 1
ATOM 717 O O . VAL A 1 91 ? 1.480 -7.017 12.542 1.00 96.38 91 VAL A O 1
ATOM 720 N N . VAL A 1 92 ? 0.748 -7.431 10.454 1.00 95.94 92 VAL A N 1
ATOM 721 C CA . VAL A 1 92 ? 0.468 -6.027 10.105 1.00 95.94 92 VAL A CA 1
ATOM 722 C C . VAL A 1 92 ? -1.030 -5.770 9.971 1.00 95.94 92 VAL A C 1
ATOM 724 O O . VAL A 1 92 ? -1.612 -5.007 10.745 1.00 95.94 92 VAL A O 1
ATOM 727 N N . VAL A 1 93 ? -1.682 -6.430 9.009 1.00 97.62 93 VAL A N 1
ATOM 728 C CA . VAL A 1 93 ? -3.036 -6.045 8.572 1.00 97.62 93 VAL A CA 1
ATOM 729 C C . VAL A 1 93 ? -4.090 -6.361 9.630 1.00 97.62 93 VAL A C 1
ATOM 731 O O . VAL A 1 93 ? -4.912 -5.506 9.969 1.00 97.62 93 VAL A O 1
ATOM 734 N N . ARG A 1 94 ? -4.084 -7.583 10.176 1.00 97.94 94 ARG A N 1
ATOM 735 C CA . ARG A 1 94 ? -5.088 -8.017 11.155 1.00 97.94 94 ARG A CA 1
ATOM 736 C C . ARG A 1 94 ? -5.010 -7.222 12.457 1.00 97.94 94 ARG A C 1
ATOM 738 O O . ARG A 1 94 ? -6.055 -6.717 12.874 1.00 97.94 94 ARG A O 1
ATOM 745 N N . PRO A 1 95 ? -3.826 -7.035 13.079 1.00 96.88 95 PRO A N 1
ATOM 746 C CA . PRO A 1 95 ? -3.700 -6.208 14.277 1.00 96.88 95 PRO A CA 1
ATOM 747 C C . PRO A 1 95 ? -4.219 -4.783 14.070 1.00 96.88 95 PRO A C 1
ATOM 749 O O . PRO A 1 95 ? -4.967 -4.285 14.912 1.00 96.88 95 PRO A O 1
ATOM 752 N N . ALA A 1 96 ? -3.899 -4.147 12.939 1.00 96.44 96 ALA A N 1
ATOM 753 C CA . ALA A 1 96 ? -4.368 -2.796 12.640 1.00 96.44 96 ALA A CA 1
ATOM 754 C C . ALA A 1 96 ? -5.895 -2.726 12.481 1.00 96.44 96 ALA A C 1
ATOM 756 O O . ALA A 1 96 ? -6.546 -1.845 13.054 1.00 96.44 96 ALA A O 1
ATOM 757 N N . ALA A 1 97 ? -6.491 -3.682 11.765 1.00 96.25 97 ALA A N 1
ATOM 758 C CA . ALA A 1 97 ? -7.939 -3.750 11.598 1.00 96.25 97 ALA A CA 1
ATOM 759 C C . ALA A 1 97 ? -8.677 -4.006 12.923 1.00 96.25 97 ALA A C 1
ATOM 761 O O . ALA A 1 97 ? -9.694 -3.365 13.200 1.00 96.25 97 ALA A O 1
ATOM 762 N N . ASP A 1 98 ? -8.175 -4.908 13.768 1.00 95.69 98 ASP A N 1
ATOM 763 C CA . ASP A 1 98 ? -8.782 -5.200 15.070 1.00 95.69 98 ASP A CA 1
ATOM 764 C C . ASP A 1 98 ? -8.654 -4.023 16.048 1.00 95.69 98 ASP A C 1
ATOM 766 O O . ASP A 1 98 ? -9.610 -3.700 16.765 1.00 95.69 98 ASP A O 1
ATOM 770 N N . ALA A 1 99 ? -7.512 -3.330 16.040 1.00 94.88 99 ALA A N 1
ATOM 771 C CA . ALA A 1 99 ? -7.317 -2.102 16.806 1.00 94.88 99 ALA A CA 1
ATOM 772 C C . ALA A 1 99 ? -8.338 -1.025 16.404 1.00 94.88 99 ALA A C 1
ATOM 774 O O . ALA A 1 99 ? -9.005 -0.459 17.274 1.00 94.88 99 ALA A O 1
ATOM 775 N N . LEU A 1 100 ? -8.533 -0.798 15.098 1.00 94.12 100 LEU A N 1
ATOM 776 C CA . LEU A 1 100 ? -9.549 0.123 14.583 1.00 94.12 100 LEU A CA 1
ATOM 777 C C . LEU A 1 100 ? -10.956 -0.270 15.029 1.00 94.12 100 LEU A C 1
ATOM 779 O O . LEU A 1 100 ? -11.669 0.564 15.588 1.00 94.12 100 LEU A O 1
ATOM 783 N N . ARG A 1 101 ? -11.365 -1.531 14.832 1.00 93.88 101 ARG A N 1
ATOM 784 C CA . ARG A 1 101 ? -12.708 -2.019 15.214 1.00 93.88 101 ARG A CA 1
ATOM 785 C C . ARG A 1 101 ? -13.038 -1.765 16.676 1.00 93.88 101 ARG A C 1
ATOM 787 O O . ARG A 1 101 ? -14.201 -1.552 17.010 1.00 93.88 101 ARG A O 1
ATOM 794 N N . THR A 1 102 ? -12.023 -1.794 17.531 1.00 93.62 102 THR A N 1
ATOM 795 C CA . THR A 1 102 ? -12.185 -1.622 18.973 1.00 93.62 102 THR A CA 1
ATOM 796 C C . THR A 1 102 ? -12.487 -0.173 19.363 1.00 93.62 102 THR A C 1
ATOM 798 O O . THR A 1 102 ? -13.182 0.059 20.352 1.00 93.62 102 THR A O 1
ATOM 801 N N . VAL A 1 103 ? -11.983 0.816 18.617 1.00 92.88 103 VAL A N 1
ATOM 802 C CA . VAL A 1 103 ? -12.025 2.231 19.047 1.00 92.88 103 VAL A CA 1
ATOM 803 C C . VAL A 1 103 ? -12.901 3.129 18.190 1.00 92.88 103 VAL A C 1
ATOM 805 O O . VAL A 1 103 ? -13.335 4.184 18.651 1.00 92.88 103 VAL A O 1
ATOM 808 N N . THR A 1 104 ? -13.147 2.727 16.949 1.00 92.19 104 THR A N 1
ATOM 809 C CA . THR A 1 104 ? -13.911 3.502 15.971 1.00 92.19 104 THR A CA 1
ATOM 810 C C . THR A 1 104 ? -15.384 3.625 16.366 1.00 92.19 104 THR A C 1
ATOM 812 O O . THR A 1 104 ? -15.981 2.743 16.990 1.00 92.19 104 THR A O 1
ATOM 815 N N . ARG A 1 105 ? -15.983 4.764 16.009 1.00 90.94 105 ARG A N 1
ATOM 816 C CA . ARG A 1 105 ? -17.395 5.096 16.250 1.00 90.94 105 ARG A CA 1
ATOM 817 C C . ARG A 1 105 ? -18.150 5.106 14.914 1.00 90.94 105 ARG A C 1
ATOM 819 O O . ARG A 1 105 ? -17.502 5.211 13.875 1.00 90.94 105 ARG A O 1
ATOM 826 N N . PRO A 1 106 ? -19.497 5.068 14.902 1.00 90.19 106 PRO A N 1
ATOM 827 C CA . PRO A 1 106 ? -20.262 5.164 13.655 1.00 90.19 106 PRO A CA 1
ATOM 828 C C . PRO A 1 106 ? -19.927 6.391 12.802 1.00 90.19 106 PRO A C 1
ATOM 830 O O . PRO A 1 106 ? -19.981 6.314 11.580 1.00 90.19 106 PRO A O 1
ATOM 833 N N . SER A 1 107 ? -19.534 7.503 13.427 1.00 90.31 107 SER A N 1
ATOM 834 C CA . SER A 1 107 ? -19.135 8.740 12.747 1.00 90.31 107 SER A CA 1
ATOM 835 C C . SER A 1 107 ? -17.686 8.761 12.244 1.00 90.31 107 SER A C 1
ATOM 837 O O . SER A 1 107 ? -17.315 9.699 11.543 1.00 90.31 107 SER A O 1
ATOM 839 N N . THR A 1 108 ? -16.856 7.771 12.589 1.00 92.50 108 THR A N 1
ATOM 840 C CA . THR A 1 108 ? -15.446 7.738 12.179 1.00 92.50 108 THR A CA 1
ATOM 841 C C . THR A 1 108 ? -15.321 7.248 10.737 1.00 92.50 108 THR A C 1
ATOM 843 O O . THR A 1 108 ? -15.722 6.130 10.428 1.00 92.50 108 THR A O 1
ATOM 846 N N . LYS A 1 109 ? -14.723 8.058 9.863 1.00 94.69 109 LYS A N 1
ATOM 847 C CA . LYS A 1 109 ? -14.282 7.666 8.521 1.00 94.69 109 LYS A CA 1
ATOM 848 C C . LYS A 1 109 ? -12.969 6.909 8.607 1.00 94.69 109 LYS A C 1
ATOM 850 O O . LYS A 1 109 ? -12.062 7.323 9.322 1.00 94.69 109 LYS A O 1
ATOM 855 N N . VAL A 1 110 ? -12.869 5.806 7.883 1.00 95.12 110 VAL A N 1
ATOM 856 C CA . VAL A 1 110 ? -11.684 4.958 7.861 1.00 95.12 110 VAL A CA 1
ATOM 857 C C . VAL A 1 110 ? -11.287 4.702 6.419 1.00 95.12 110 VAL A C 1
ATOM 859 O O . VAL A 1 110 ? -12.056 4.114 5.661 1.00 95.12 110 VAL A O 1
ATOM 862 N N . TRP A 1 111 ? -10.062 5.078 6.073 1.00 97.38 111 TRP A N 1
ATOM 863 C CA . TRP A 1 111 ? -9.392 4.633 4.857 1.00 97.38 111 TRP A CA 1
ATOM 864 C C . TRP A 1 111 ? -8.322 3.628 5.260 1.00 97.38 111 TRP A C 1
ATOM 866 O O . TRP A 1 111 ? -7.317 3.989 5.867 1.00 97.38 111 TRP A O 1
ATOM 876 N N . PHE A 1 112 ? -8.583 2.351 5.003 1.00 97.25 112 PHE A N 1
ATOM 877 C CA . PHE A 1 112 ? -7.725 1.250 5.416 1.00 97.25 112 PHE A CA 1
ATOM 878 C C . PHE A 1 112 ? -6.998 0.672 4.204 1.00 97.25 112 PHE A C 1
ATOM 880 O O . PHE A 1 112 ? -7.547 -0.140 3.454 1.00 97.25 112 PHE A O 1
ATOM 887 N N . MET A 1 113 ? -5.761 1.107 3.996 1.00 98.19 113 MET A N 1
ATOM 888 C CA . MET A 1 113 ? -4.937 0.633 2.898 1.00 98.19 113 MET A CA 1
ATOM 889 C C . MET A 1 113 ? -4.240 -0.640 3.350 1.00 98.19 113 MET A C 1
ATOM 891 O O . MET A 1 113 ? -3.427 -0.612 4.270 1.00 98.19 113 MET A O 1
ATOM 895 N N . ILE A 1 114 ? -4.545 -1.768 2.712 1.00 98.31 114 ILE A N 1
ATOM 896 C CA . ILE A 1 114 ? -3.934 -3.061 3.053 1.00 98.31 114 ILE A CA 1
ATOM 897 C C . ILE A 1 114 ? -2.459 -3.148 2.647 1.00 98.31 114 ILE A C 1
ATOM 899 O O . ILE A 1 114 ? -1.810 -4.137 2.953 1.00 98.31 114 ILE A O 1
ATOM 903 N N . MET A 1 115 ? -1.962 -2.149 1.920 1.00 97.06 115 MET A N 1
ATOM 904 C CA . MET A 1 115 ? -0.560 -1.968 1.577 1.00 97.06 115 MET A CA 1
ATOM 905 C C . MET A 1 115 ? -0.251 -0.487 1.334 1.00 97.06 115 MET A C 1
ATOM 907 O O . MET A 1 115 ? -1.118 0.238 0.836 1.00 97.06 115 MET A O 1
ATOM 911 N N . GLY A 1 116 ? 0.986 -0.071 1.608 1.00 96.44 116 GLY A N 1
ATOM 912 C CA . GLY A 1 116 ? 1.562 1.219 1.233 1.00 96.44 116 GLY A CA 1
ATOM 913 C C . GLY A 1 116 ? 2.931 1.060 0.585 1.00 96.44 116 GLY A C 1
ATOM 914 O O . GLY A 1 116 ? 3.802 0.435 1.172 1.00 96.44 116 GLY A O 1
ATOM 915 N N . GLU A 1 117 ? 3.102 1.587 -0.626 1.00 96.06 117 GLU A N 1
ATOM 916 C CA . GLU A 1 117 ? 4.349 1.536 -1.403 1.00 96.06 117 GLU A CA 1
ATOM 917 C C . GLU A 1 117 ? 4.975 0.135 -1.530 1.00 96.06 117 GLU A C 1
ATOM 919 O O . GLU A 1 117 ? 6.186 -0.004 -1.490 1.00 96.06 117 GLU A O 1
ATOM 924 N N . MET A 1 118 ? 4.181 -0.927 -1.667 1.00 97.19 118 MET A N 1
ATOM 925 C CA . MET A 1 118 ? 4.679 -2.308 -1.824 1.00 97.19 118 MET A CA 1
ATOM 926 C C . MET A 1 118 ? 4.346 -2.852 -3.215 1.00 97.19 118 MET A C 1
ATOM 928 O O . MET A 1 118 ? 3.764 -3.924 -3.373 1.00 97.19 118 MET A O 1
ATOM 932 N N . GLY A 1 119 ? 4.684 -2.072 -4.242 1.00 97.56 119 GLY A N 1
ATOM 933 C CA . GLY A 1 119 ? 4.349 -2.326 -5.639 1.00 97.56 119 GLY A CA 1
ATOM 934 C C . GLY A 1 119 ? 4.843 -3.678 -6.141 1.00 97.56 119 GLY A C 1
ATOM 935 O O . GLY A 1 119 ? 4.072 -4.407 -6.760 1.00 97.56 119 GLY A O 1
ATOM 936 N N . ARG A 1 120 ? 6.087 -4.072 -5.833 1.00 96.69 120 ARG A N 1
ATOM 937 C CA . ARG A 1 120 ? 6.620 -5.368 -6.284 1.00 96.69 120 ARG A CA 1
ATOM 938 C C . ARG A 1 120 ? 5.781 -6.545 -5.779 1.00 96.69 120 ARG A C 1
ATOM 940 O O . ARG A 1 120 ? 5.369 -7.381 -6.583 1.00 96.69 120 ARG A O 1
ATOM 947 N N . SER A 1 121 ? 5.486 -6.575 -4.480 1.00 97.50 121 SER A N 1
ATOM 948 C CA . SER A 1 121 ? 4.629 -7.591 -3.862 1.00 97.50 121 SER A CA 1
ATOM 949 C C . SER A 1 121 ? 3.201 -7.564 -4.426 1.00 97.50 121 SER A C 1
ATOM 951 O O . SER A 1 121 ? 2.687 -8.609 -4.831 1.00 97.50 121 SER A O 1
ATOM 953 N N . LEU A 1 122 ? 2.577 -6.383 -4.556 1.00 98.38 122 LEU A N 1
ATOM 954 C CA . LEU A 1 122 ? 1.231 -6.246 -5.133 1.00 98.38 122 LEU A CA 1
ATOM 955 C C . LEU A 1 122 ? 1.144 -6.819 -6.548 1.00 98.38 122 LEU A C 1
ATOM 957 O O . LEU A 1 122 ? 0.199 -7.538 -6.867 1.00 98.38 122 LEU A O 1
ATOM 961 N N . PHE A 1 123 ? 2.112 -6.485 -7.399 1.00 98.19 123 PHE A N 1
ATOM 962 C CA . PHE A 1 123 ? 2.080 -6.868 -8.806 1.00 98.19 123 PHE A CA 1
ATOM 963 C C . PHE A 1 123 ? 2.363 -8.359 -8.983 1.00 98.19 123 PHE A C 1
ATOM 965 O O . PHE A 1 123 ? 1.771 -8.981 -9.862 1.00 98.19 123 PHE A O 1
ATOM 972 N N . ARG A 1 124 ? 3.211 -8.952 -8.134 1.00 97.50 124 ARG A N 1
ATOM 973 C CA . ARG A 1 124 ? 3.483 -10.397 -8.132 1.00 97.50 124 ARG A CA 1
ATOM 974 C C . ARG A 1 124 ? 2.340 -11.228 -7.557 1.00 97.50 124 ARG A C 1
ATOM 976 O O . ARG A 1 124 ? 2.072 -12.307 -8.074 1.00 97.50 124 ARG A O 1
ATOM 983 N N . HIS A 1 125 ? 1.638 -10.712 -6.547 1.00 98.25 125 HIS A N 1
ATOM 984 C CA . HIS A 1 125 ? 0.625 -11.461 -5.791 1.00 98.25 125 HIS A CA 1
ATOM 985 C C . HIS A 1 125 ? -0.747 -10.756 -5.748 1.00 98.25 125 HIS A C 1
ATOM 987 O O . HIS A 1 125 ? -1.358 -10.655 -4.675 1.00 98.25 125 HIS A O 1
ATOM 993 N N . PRO A 1 126 ? -1.302 -10.271 -6.882 1.00 98.50 126 PRO A N 1
ATOM 994 C CA . PRO A 1 126 ? -2.490 -9.413 -6.870 1.00 98.50 126 PRO A CA 1
ATOM 995 C C . PRO A 1 126 ? -3.730 -10.132 -6.322 1.00 98.50 126 PRO A C 1
ATOM 997 O O . PRO A 1 126 ? -4.581 -9.515 -5.678 1.00 98.50 126 PRO A O 1
ATOM 1000 N N . GLY A 1 127 ? -3.821 -11.454 -6.511 1.00 98.69 127 GLY A N 1
ATOM 1001 C CA . GLY A 1 127 ? -4.910 -12.271 -5.974 1.00 98.69 127 GLY A CA 1
ATOM 1002 C C . GLY A 1 127 ? -4.946 -12.301 -4.443 1.00 98.69 127 GLY A C 1
ATOM 1003 O O . GLY A 1 127 ? -6.027 -12.242 -3.854 1.00 98.69 127 GLY A O 1
ATOM 1004 N N . SER A 1 128 ? -3.786 -12.338 -3.785 1.00 98.75 128 SER A N 1
ATOM 1005 C CA . SER A 1 128 ? -3.690 -12.329 -2.321 1.00 98.75 128 SER A CA 1
ATOM 1006 C C . SER A 1 128 ? -4.103 -10.978 -1.739 1.00 98.75 128 SER A C 1
ATOM 1008 O O . SER A 1 128 ? -4.897 -10.928 -0.797 1.00 98.75 128 SER A O 1
ATOM 1010 N N . TYR A 1 129 ? -3.687 -9.874 -2.366 1.00 98.69 129 TYR A N 1
ATOM 1011 C CA . TYR A 1 129 ? -4.169 -8.539 -2.004 1.00 98.69 129 TYR A CA 1
ATOM 1012 C C . TYR A 1 129 ? -5.679 -8.390 -2.224 1.00 98.69 129 TYR A C 1
ATOM 1014 O O . TYR A 1 129 ? -6.381 -7.900 -1.342 1.00 98.69 129 TYR A O 1
ATOM 1022 N N . MET A 1 130 ? -6.223 -8.894 -3.335 1.00 98.44 130 MET A N 1
ATOM 1023 C CA . MET A 1 130 ? -7.668 -8.876 -3.589 1.00 98.44 130 MET A CA 1
ATOM 1024 C C . MET A 1 130 ? -8.464 -9.608 -2.493 1.00 98.44 130 MET A C 1
ATOM 1026 O O . MET A 1 130 ? -9.489 -9.100 -2.025 1.00 98.44 130 MET A O 1
ATOM 1030 N N . LYS A 1 131 ? -7.970 -10.765 -2.026 1.00 98.62 131 LYS A N 1
ATOM 1031 C CA . LYS A 1 131 ? -8.558 -11.502 -0.892 1.00 98.62 131 LYS A CA 1
ATOM 1032 C C . LYS A 1 131 ? -8.536 -10.671 0.393 1.00 98.62 131 LYS A C 1
ATOM 1034 O O . LYS A 1 131 ? -9.549 -10.615 1.092 1.00 98.62 131 LYS A O 1
ATOM 1039 N N . LEU A 1 132 ? -7.422 -9.996 0.690 1.00 98.62 132 LEU A N 1
ATOM 1040 C CA . LEU A 1 132 ? -7.313 -9.112 1.854 1.00 98.62 132 LEU A CA 1
ATOM 1041 C C . LEU A 1 132 ? -8.294 -7.934 1.775 1.00 98.62 132 LEU A C 1
ATOM 1043 O O . LEU A 1 132 ? -8.980 -7.670 2.762 1.00 98.62 132 LEU A O 1
ATOM 1047 N N . ILE A 1 133 ? -8.443 -7.281 0.615 1.00 98.44 133 ILE A N 1
ATOM 1048 C CA . ILE A 1 133 ? -9.424 -6.195 0.431 1.00 98.44 133 ILE A CA 1
ATOM 1049 C C . ILE A 1 133 ? -10.829 -6.690 0.790 1.00 98.44 133 ILE A C 1
ATOM 1051 O O . ILE A 1 133 ? -11.506 -6.084 1.622 1.00 98.44 133 ILE A O 1
ATOM 1055 N N . GLY A 1 134 ? -11.262 -7.815 0.208 1.00 97.31 134 GLY A N 1
ATOM 1056 C CA . GLY A 1 134 ? -12.583 -8.388 0.479 1.00 97.31 134 GLY A CA 1
ATOM 1057 C C . GLY A 1 134 ? -12.777 -8.757 1.955 1.00 97.31 134 GLY A C 1
ATOM 1058 O O . GLY A 1 134 ? -13.781 -8.383 2.570 1.00 97.31 134 GLY A O 1
ATOM 1059 N N . LYS A 1 135 ? -11.787 -9.432 2.553 1.00 97.31 135 LYS A N 1
ATOM 1060 C CA . LYS A 1 135 ? -11.810 -9.854 3.961 1.00 97.31 135 LYS A CA 1
ATOM 1061 C C . LYS A 1 135 ? -11.897 -8.670 4.921 1.00 97.31 135 LYS A C 1
ATOM 1063 O O . LYS A 1 135 ? -12.722 -8.693 5.841 1.00 97.31 135 LYS A O 1
ATOM 1068 N N . TYR A 1 136 ? -11.077 -7.636 4.731 1.00 96.50 136 TYR 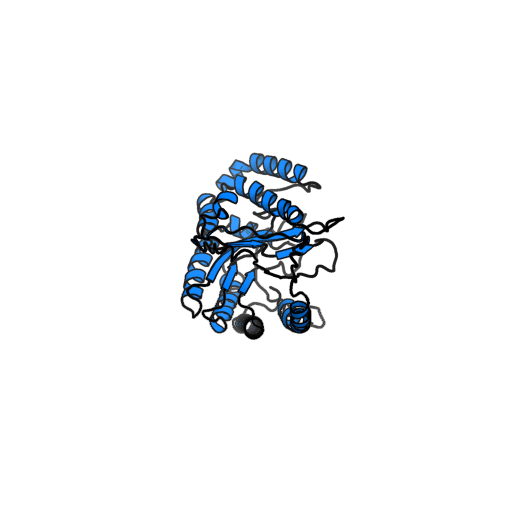A N 1
ATOM 1069 C CA . TYR A 1 136 ? -11.042 -6.492 5.643 1.00 96.50 136 TYR A CA 1
ATOM 1070 C C . TYR A 1 136 ? -12.172 -5.503 5.409 1.00 96.50 136 TYR A C 1
ATOM 1072 O O . TYR A 1 136 ? -12.650 -4.925 6.384 1.00 96.50 136 TYR A O 1
ATOM 1080 N N . ARG A 1 137 ? -12.717 -5.418 4.189 1.00 94.88 137 ARG A N 1
ATOM 1081 C CA . ARG A 1 137 ? -14.000 -4.744 3.962 1.00 94.88 137 ARG A CA 1
ATOM 1082 C C . ARG A 1 137 ? -15.086 -5.364 4.835 1.00 94.88 137 ARG A C 1
ATOM 1084 O O . ARG A 1 137 ? -15.704 -4.661 5.627 1.00 94.88 137 ARG A O 1
ATOM 1091 N N . GLY A 1 138 ? -15.274 -6.684 4.765 1.00 91.31 138 GLY A N 1
ATOM 1092 C CA . GLY A 1 138 ? -16.275 -7.382 5.580 1.00 91.31 138 GLY A CA 1
ATOM 1093 C C . GLY A 1 138 ? -15.987 -7.330 7.086 1.00 91.31 138 GLY A C 1
ATOM 1094 O O . GLY A 1 138 ? -16.898 -7.213 7.904 1.00 91.31 138 GLY A O 1
ATOM 1095 N N . THR A 1 139 ? -14.719 -7.395 7.488 1.00 92.12 139 THR A N 1
ATOM 1096 C CA . THR A 1 139 ? -14.317 -7.383 8.905 1.00 92.12 139 THR A CA 1
ATOM 1097 C C . THR A 1 139 ? -14.541 -6.022 9.556 1.00 92.12 139 THR A C 1
ATOM 1099 O O . THR A 1 139 ? -15.135 -5.954 10.635 1.00 92.12 139 THR A O 1
ATOM 1102 N N . LEU A 1 140 ? -14.149 -4.940 8.885 1.00 91.50 140 LEU A N 1
ATOM 1103 C CA . LEU A 1 140 ? -14.366 -3.577 9.366 1.00 91.50 140 LEU A CA 1
ATOM 1104 C C . LEU A 1 140 ? -15.844 -3.166 9.247 1.00 91.50 140 LEU A C 1
ATOM 1106 O O . LEU A 1 140 ? -16.368 -2.505 10.145 1.00 91.50 140 LEU A O 1
ATOM 1110 N N . ALA A 1 141 ? -16.557 -3.651 8.223 1.00 85.50 141 ALA A N 1
ATOM 1111 C CA . ALA A 1 141 ? -18.000 -3.462 8.101 1.00 85.50 141 ALA A CA 1
ATOM 1112 C C . ALA A 1 141 ? -18.801 -4.234 9.161 1.00 85.50 141 ALA A C 1
ATOM 1114 O O . ALA A 1 141 ? -19.901 -3.838 9.493 1.00 85.50 141 ALA A O 1
ATOM 1115 N N . ARG A 1 142 ? -18.318 -5.319 9.770 1.00 77.38 142 ARG A N 1
ATOM 1116 C CA . ARG A 1 142 ? -19.073 -5.976 10.863 1.00 77.38 142 ARG A CA 1
ATOM 1117 C C . ARG A 1 142 ? -19.025 -5.212 12.197 1.00 77.38 142 ARG A C 1
ATOM 1119 O O . ARG A 1 142 ? -19.690 -5.618 13.143 1.00 77.38 142 ARG A O 1
ATOM 1126 N N . GLY A 1 143 ? -18.256 -4.123 12.283 1.00 67.69 143 GLY A N 1
ATOM 1127 C CA . GLY A 1 143 ? -18.149 -3.273 13.472 1.00 67.69 143 GLY A CA 1
ATOM 1128 C C . GLY A 1 143 ? -19.168 -2.130 13.530 1.00 67.69 143 GLY A C 1
ATOM 1129 O O . GLY A 1 143 ? -20.085 -2.026 12.717 1.00 67.69 143 GLY A O 1
ATOM 1130 N N . LYS A 1 144 ? -18.960 -1.209 14.480 1.00 69.38 144 LYS A N 1
ATOM 1131 C CA . LYS A 1 144 ? -19.795 -0.008 14.679 1.00 69.38 144 LYS A CA 1
ATOM 1132 C C . LYS A 1 144 ? -19.706 1.013 13.529 1.00 69.38 144 LYS A C 1
ATOM 1134 O O . LYS A 1 144 ? -20.397 2.018 13.573 1.00 69.38 144 LYS A O 1
ATOM 1139 N N . VAL A 1 145 ? -18.877 0.771 12.511 1.00 66.00 145 VAL A N 1
ATOM 1140 C CA . VAL A 1 145 ? -18.429 1.757 11.501 1.00 66.00 145 VAL A CA 1
ATOM 1141 C C . VAL A 1 145 ? -19.019 1.507 10.106 1.00 66.00 145 VAL A C 1
ATOM 1143 O O . VAL A 1 145 ? -18.560 2.094 9.134 1.00 66.00 145 VAL A O 1
ATOM 1146 N N . LYS A 1 146 ? -20.017 0.619 9.985 1.00 68.50 146 LYS A N 1
ATOM 1147 C CA . LYS A 1 146 ? -20.526 0.028 8.725 1.00 68.50 146 LYS A CA 1
ATOM 1148 C C . LYS A 1 146 ? -20.488 0.909 7.469 1.00 68.50 146 LYS A C 1
ATOM 1150 O O . LYS A 1 146 ? -20.075 0.422 6.424 1.00 68.50 146 LYS A O 1
ATOM 1155 N N . ALA A 1 147 ? -20.920 2.166 7.553 1.00 66.50 147 ALA A N 1
ATOM 1156 C CA . ALA A 1 147 ? -21.073 3.045 6.391 1.00 66.50 147 ALA A CA 1
ATOM 1157 C C . ALA A 1 147 ? -19.816 3.852 6.010 1.00 66.50 147 ALA A C 1
ATOM 1159 O O . ALA A 1 147 ? -19.785 4.455 4.942 1.00 66.50 147 ALA A O 1
ATOM 1160 N N . ASN A 1 148 ? -18.789 3.879 6.862 1.00 88.19 148 ASN A N 1
ATOM 1161 C CA . ASN A 1 148 ? -17.704 4.859 6.784 1.00 88.19 148 ASN A CA 1
ATOM 1162 C C . ASN A 1 148 ? -16.316 4.224 6.613 1.00 88.19 148 ASN A C 1
ATOM 1164 O O . ASN A 1 148 ? -15.311 4.862 6.912 1.00 88.19 148 ASN A O 1
ATOM 1168 N N . VAL A 1 149 ? -16.246 2.983 6.124 1.00 93.88 149 VAL A N 1
ATOM 1169 C CA . VAL A 1 149 ? -14.977 2.291 5.864 1.00 93.88 149 VAL A CA 1
ATOM 1170 C C . VAL A 1 149 ? -14.753 2.116 4.367 1.00 93.88 149 VAL A C 1
ATOM 1172 O O . VAL A 1 149 ? -15.609 1.593 3.656 1.00 93.88 149 VAL A O 1
ATOM 1175 N N . LYS A 1 150 ? -13.562 2.495 3.913 1.00 95.94 150 LYS A N 1
ATOM 1176 C CA . LYS A 1 150 ? -13.028 2.249 2.576 1.00 95.94 150 LYS A CA 1
ATOM 1177 C C . LYS A 1 150 ? -11.775 1.393 2.712 1.00 95.94 150 LYS A C 1
ATOM 1179 O O . LYS A 1 150 ? -10.911 1.708 3.528 1.00 95.94 150 LYS A O 1
ATOM 1184 N N . VAL A 1 151 ? -11.668 0.321 1.932 1.00 97.69 151 VAL A N 1
ATOM 1185 C CA . VAL A 1 151 ? -10.496 -0.566 1.937 1.00 97.69 151 VAL A CA 1
ATOM 1186 C C . VAL A 1 151 ? -9.845 -0.557 0.567 1.00 97.69 151 VAL A C 1
ATOM 1188 O O . VAL A 1 151 ? -10.532 -0.679 -0.443 1.00 97.69 151 VAL A O 1
ATOM 1191 N N . GLY A 1 152 ? -8.526 -0.418 0.513 1.00 97.94 152 GLY A N 1
ATOM 1192 C CA . GLY A 1 152 ? -7.833 -0.330 -0.766 1.00 97.94 152 GLY A CA 1
ATOM 1193 C C . GLY A 1 152 ? -6.325 -0.427 -0.649 1.00 97.94 152 GLY A C 1
ATOM 1194 O O . GLY A 1 152 ? -5.812 -1.080 0.256 1.00 97.94 152 GLY A O 1
ATOM 1195 N N . ILE A 1 153 ? -5.621 0.209 -1.573 1.00 98.25 153 ILE A N 1
ATOM 1196 C CA . ILE A 1 153 ? -4.163 0.129 -1.720 1.00 98.25 153 ILE A CA 1
ATOM 1197 C C . ILE A 1 153 ? -3.583 1.528 -1.907 1.00 98.25 153 ILE A C 1
ATOM 1199 O O . ILE A 1 153 ? -4.300 2.441 -2.316 1.00 98.25 153 ILE A O 1
ATOM 1203 N N . ALA A 1 154 ? -2.295 1.700 -1.623 1.00 97.81 154 ALA A N 1
ATOM 1204 C CA . ALA A 1 154 ? -1.605 2.970 -1.807 1.00 97.81 154 ALA A CA 1
ATOM 1205 C C . ALA A 1 154 ? -0.243 2.792 -2.479 1.00 97.81 154 ALA A C 1
ATOM 1207 O O . ALA A 1 154 ? 0.668 2.205 -1.909 1.00 97.81 154 ALA A O 1
ATOM 1208 N N . LEU A 1 155 ? -0.101 3.288 -3.700 1.00 97.75 155 LEU A N 1
ATOM 1209 C CA . LEU A 1 155 ? 1.105 3.103 -4.500 1.00 97.75 155 LEU A CA 1
ATOM 1210 C C . LEU A 1 155 ? 2.162 4.154 -4.176 1.00 97.75 155 LEU A C 1
ATOM 1212 O O . LEU A 1 155 ? 1.826 5.254 -3.750 1.00 97.75 155 LEU A O 1
ATOM 1216 N N . HIS A 1 156 ? 3.420 3.842 -4.477 1.00 95.75 156 HIS A N 1
ATOM 1217 C CA . HIS A 1 156 ? 4.406 4.898 -4.661 1.00 95.75 156 HIS A CA 1
ATOM 1218 C C . HIS A 1 156 ? 4.128 5.647 -5.974 1.00 95.75 156 HIS A C 1
ATOM 1220 O O . HIS A 1 156 ? 3.709 5.026 -6.954 1.00 95.75 156 HIS A O 1
ATOM 1226 N N . TRP A 1 157 ? 4.331 6.969 -6.009 1.00 93.69 157 TRP A N 1
ATOM 1227 C CA . TRP A 1 157 ? 3.992 7.795 -7.182 1.00 93.69 157 TRP A CA 1
ATOM 1228 C C . TRP A 1 157 ? 4.788 7.489 -8.454 1.00 93.69 157 TRP A C 1
ATOM 1230 O O . TRP A 1 157 ? 4.362 7.845 -9.554 1.00 93.69 157 TRP A O 1
ATOM 1240 N N . ASN A 1 158 ? 5.959 6.881 -8.299 1.00 92.25 158 ASN A N 1
ATOM 1241 C CA . ASN A 1 158 ? 6.745 6.317 -9.388 1.00 92.25 158 ASN A CA 1
ATOM 1242 C C . ASN A 1 158 ? 7.116 4.873 -9.064 1.00 92.25 158 ASN A C 1
ATOM 1244 O O . ASN A 1 158 ? 7.008 4.447 -7.910 1.00 92.25 158 ASN A O 1
ATOM 1248 N N . LYS A 1 159 ? 7.594 4.126 -10.061 1.00 94.19 159 LYS A N 1
ATOM 1249 C CA . LYS A 1 159 ? 7.925 2.707 -9.896 1.00 94.19 159 LYS A CA 1
ATOM 1250 C C . LYS A 1 159 ? 6.736 1.989 -9.247 1.00 94.19 159 LYS A C 1
ATOM 1252 O O . LYS A 1 159 ? 6.895 1.309 -8.236 1.00 94.19 159 LYS A O 1
ATOM 1257 N N . VAL A 1 160 ? 5.530 2.164 -9.793 1.00 96.69 160 VAL A N 1
ATOM 1258 C CA . VAL A 1 160 ? 4.262 1.698 -9.184 1.00 96.69 160 VAL A CA 1
ATOM 1259 C C . VAL A 1 160 ? 4.250 0.187 -8.939 1.00 96.69 160 VAL A C 1
ATOM 1261 O O . VAL A 1 160 ? 3.552 -0.311 -8.063 1.00 96.69 160 VAL A O 1
ATOM 1264 N N . CYS A 1 161 ? 5.054 -0.530 -9.721 1.00 97.06 161 CYS A N 1
ATOM 1265 C CA . CYS A 1 161 ? 5.257 -1.971 -9.687 1.00 97.06 161 CYS A CA 1
ATOM 1266 C C . CYS A 1 161 ? 6.553 -2.385 -8.952 1.00 97.06 161 CYS A C 1
ATOM 1268 O O . CYS A 1 161 ? 6.964 -3.543 -8.994 1.00 97.06 161 CYS A O 1
ATOM 1270 N N . GLY A 1 162 ? 7.247 -1.440 -8.314 1.00 94.38 162 GLY A N 1
ATOM 1271 C CA . GLY A 1 162 ? 8.582 -1.635 -7.759 1.00 94.38 162 GLY A CA 1
ATOM 1272 C C . GLY A 1 162 ? 9.641 -1.809 -8.848 1.00 94.38 162 GLY A C 1
ATOM 1273 O O . GLY A 1 162 ? 9.865 -0.924 -9.672 1.00 94.38 162 GLY A O 1
ATOM 1274 N N . ASN A 1 163 ? 10.303 -2.965 -8.849 1.00 91.50 163 ASN A N 1
ATOM 1275 C CA . ASN A 1 163 ? 11.320 -3.371 -9.825 1.00 91.50 163 ASN A CA 1
ATOM 1276 C C . ASN A 1 163 ? 10.842 -4.539 -10.706 1.00 91.50 163 ASN A C 1
ATOM 1278 O O . ASN A 1 163 ? 11.587 -5.498 -10.908 1.00 91.50 163 ASN A O 1
ATOM 1282 N N . CYS A 1 164 ? 9.599 -4.525 -11.209 1.00 91.69 164 CYS A N 1
ATOM 1283 C CA . CYS A 1 164 ? 9.113 -5.575 -12.126 1.00 91.69 164 CYS A CA 1
ATOM 1284 C C . CYS A 1 164 ? 10.020 -5.812 -13.338 1.00 91.69 164 CYS A C 1
ATOM 1286 O O . CYS A 1 164 ? 10.051 -6.915 -13.876 1.00 91.69 164 CYS A O 1
ATOM 1288 N N . PHE A 1 165 ? 10.783 -4.795 -13.716 1.00 89.44 165 PHE A N 1
ATOM 1289 C CA . PHE A 1 165 ? 11.823 -4.856 -14.721 1.00 89.44 165 PHE A CA 1
ATOM 1290 C C . PHE A 1 165 ? 12.962 -3.903 -14.357 1.00 89.44 165 PHE A C 1
ATOM 1292 O O . PHE A 1 165 ? 12.806 -3.008 -13.519 1.00 89.44 165 PHE A O 1
ATOM 1299 N N . PHE A 1 166 ? 14.122 -4.103 -14.983 1.00 87.12 166 PHE A N 1
ATOM 1300 C CA . PHE A 1 166 ? 15.256 -3.202 -14.809 1.00 87.12 166 PHE A CA 1
ATOM 1301 C C . PHE A 1 166 ? 14.933 -1.822 -15.393 1.00 87.12 166 PHE A C 1
ATOM 1303 O O . PHE A 1 166 ? 14.573 -1.702 -16.563 1.00 87.12 166 PHE A O 1
ATOM 1310 N N . MET A 1 167 ? 15.086 -0.794 -14.562 1.00 88.19 167 MET A N 1
ATOM 1311 C CA . MET A 1 167 ? 14.959 0.611 -14.932 1.00 88.19 167 MET A CA 1
ATOM 1312 C C . MET A 1 167 ? 16.291 1.296 -14.622 1.00 88.19 167 MET A C 1
ATOM 1314 O O . MET A 1 167 ? 16.649 1.354 -13.442 1.00 88.19 167 MET A O 1
ATOM 1318 N N . PRO A 1 168 ? 17.034 1.789 -15.629 1.00 87.06 168 PRO A N 1
ATOM 1319 C CA . PRO A 1 168 ? 18.237 2.562 -15.369 1.00 87.06 168 PRO A CA 1
ATOM 1320 C C . PRO A 1 168 ? 17.886 3.880 -14.670 1.00 87.06 168 PRO A C 1
ATOM 1322 O O . PRO A 1 168 ? 16.747 4.354 -14.723 1.00 87.06 168 PRO A O 1
ATOM 1325 N N . ASP A 1 169 ? 18.878 4.471 -14.008 1.00 86.81 169 ASP A N 1
ATOM 1326 C CA . ASP A 1 169 ? 18.703 5.747 -13.321 1.00 86.81 169 ASP A CA 1
ATOM 1327 C C . ASP A 1 169 ? 18.410 6.870 -14.325 1.00 86.81 169 ASP A C 1
ATOM 1329 O O . ASP A 1 169 ? 19.062 7.001 -15.361 1.00 86.81 169 ASP A O 1
ATOM 1333 N N . THR A 1 170 ? 17.432 7.714 -14.000 1.00 88.06 170 THR A N 1
ATOM 1334 C CA . THR A 1 170 ? 17.007 8.845 -14.837 1.00 88.06 170 THR A CA 1
ATOM 1335 C C . THR A 1 170 ? 16.974 10.122 -14.016 1.00 88.06 170 THR A C 1
ATOM 1337 O O . THR A 1 170 ? 16.591 10.084 -12.848 1.00 88.06 170 THR A O 1
ATOM 1340 N N . ARG A 1 171 ? 17.321 11.262 -14.622 1.00 85.94 171 ARG A N 1
ATOM 1341 C CA . ARG A 1 171 ? 17.410 12.549 -13.909 1.00 85.94 171 ARG A CA 1
ATOM 1342 C C . ARG A 1 171 ? 16.216 13.469 -14.143 1.00 85.94 171 ARG A C 1
ATOM 1344 O O . ARG A 1 171 ? 16.007 14.393 -13.366 1.00 85.94 171 ARG A O 1
ATOM 1351 N N . THR A 1 172 ? 15.438 13.231 -15.198 1.00 87.44 172 THR A N 1
ATOM 1352 C CA . THR A 1 172 ? 14.265 14.046 -15.544 1.00 87.44 172 THR A CA 1
ATOM 1353 C C . THR A 1 172 ? 13.026 13.182 -15.757 1.00 87.44 172 THR A C 1
ATOM 1355 O O . THR A 1 172 ? 13.129 11.998 -16.083 1.00 87.44 172 THR A O 1
ATOM 1358 N N . ALA A 1 173 ? 11.839 13.779 -15.619 1.00 86.44 173 ALA A N 1
ATOM 1359 C CA . ALA A 1 173 ? 10.571 13.089 -15.863 1.00 86.44 173 ALA A CA 1
ATOM 1360 C C . ALA A 1 173 ? 10.435 12.611 -17.323 1.00 86.44 173 ALA A C 1
ATOM 1362 O O . ALA A 1 173 ? 9.917 11.528 -17.585 1.00 86.44 173 ALA A O 1
ATOM 1363 N N . GLN A 1 174 ? 10.947 13.384 -18.286 1.00 89.44 174 GLN A N 1
ATOM 1364 C CA . GLN A 1 174 ? 10.940 13.016 -19.704 1.00 89.44 174 GLN A CA 1
ATOM 1365 C C . GLN A 1 174 ? 11.830 11.794 -19.960 1.00 89.44 174 GLN A C 1
ATOM 1367 O O . GLN A 1 174 ? 11.400 10.850 -20.624 1.00 89.44 174 GLN A O 1
ATOM 1372 N N . GLN A 1 175 ? 13.042 11.784 -19.390 1.00 92.88 175 GLN A N 1
ATOM 1373 C CA . GLN A 1 175 ? 13.941 10.630 -19.457 1.00 92.88 175 GLN A CA 1
ATOM 1374 C C . GLN A 1 175 ? 13.312 9.405 -18.793 1.00 92.88 175 GLN A C 1
ATOM 1376 O O . GLN A 1 175 ? 13.381 8.317 -19.360 1.00 92.88 175 GLN A O 1
ATOM 1381 N N . TYR A 1 176 ? 12.667 9.586 -17.636 1.00 92.50 176 TYR A N 1
ATOM 1382 C CA . TYR A 1 176 ? 11.960 8.521 -16.928 1.00 92.50 176 TYR A CA 1
ATOM 1383 C C . TYR A 1 176 ? 10.896 7.870 -17.815 1.00 92.50 176 TYR A C 1
ATOM 1385 O O . TYR A 1 176 ? 10.938 6.662 -18.038 1.00 92.50 176 TYR A O 1
ATOM 1393 N N . ASN A 1 177 ? 10.002 8.669 -18.403 1.00 93.31 177 ASN A N 1
ATOM 1394 C CA . ASN A 1 177 ? 8.909 8.162 -19.233 1.00 93.31 177 ASN A CA 1
ATOM 1395 C C . ASN A 1 177 ? 9.408 7.443 -20.495 1.00 93.31 177 ASN A C 1
ATOM 1397 O O . ASN A 1 177 ? 8.912 6.364 -20.821 1.00 93.31 177 ASN A O 1
ATOM 1401 N N . ALA A 1 178 ? 10.400 8.010 -21.192 1.00 94.50 178 ALA A N 1
ATOM 1402 C CA . ALA A 1 178 ? 10.984 7.389 -22.382 1.00 94.50 178 ALA A CA 1
ATOM 1403 C C . ALA A 1 178 ? 11.675 6.058 -22.044 1.00 94.50 178 ALA A C 1
ATOM 1405 O O . ALA A 1 178 ? 11.461 5.047 -22.715 1.00 94.50 178 ALA A O 1
ATOM 1406 N N . THR A 1 179 ? 12.449 6.048 -20.957 1.00 95.19 179 THR A N 1
ATOM 1407 C CA . THR A 1 179 ? 13.129 4.854 -20.447 1.00 95.19 179 THR A CA 1
ATOM 1408 C C . THR A 1 179 ? 12.129 3.775 -20.054 1.00 95.19 179 THR A C 1
ATOM 1410 O O . THR A 1 179 ? 12.293 2.624 -20.445 1.00 95.19 179 THR A O 1
ATOM 1413 N N . TYR A 1 180 ? 11.068 4.142 -19.334 1.00 95.81 180 TYR A N 1
ATOM 1414 C CA . TYR A 1 180 ? 10.035 3.211 -18.890 1.00 95.81 180 TYR A CA 1
ATOM 1415 C C . TYR A 1 180 ? 9.307 2.578 -20.072 1.00 95.81 180 TYR A C 1
ATOM 1417 O O . TYR A 1 180 ? 9.163 1.359 -20.127 1.00 95.81 180 TYR A O 1
ATOM 1425 N N . ALA A 1 181 ? 8.893 3.394 -21.047 1.00 96.31 181 ALA A N 1
ATOM 1426 C CA . ALA A 1 181 ? 8.228 2.923 -22.256 1.00 96.31 181 ALA A CA 1
ATOM 1427 C C . ALA A 1 181 ? 9.085 1.896 -23.005 1.00 96.31 181 ALA A C 1
ATOM 1429 O O . ALA A 1 181 ? 8.591 0.832 -23.385 1.00 96.31 181 ALA A O 1
ATOM 1430 N N . LYS A 1 182 ? 10.377 2.207 -23.173 1.00 96.44 182 LYS A N 1
ATOM 1431 C CA . LYS A 1 182 ? 11.334 1.313 -23.820 1.00 96.44 182 LYS A CA 1
ATOM 1432 C C . LYS A 1 182 ? 11.531 0.030 -23.010 1.00 96.44 182 LYS A C 1
ATOM 1434 O O . LYS A 1 182 ? 11.345 -1.052 -23.553 1.00 96.44 182 LYS A O 1
ATOM 1439 N N . ALA A 1 183 ? 11.841 0.138 -21.718 1.00 95.56 183 ALA A N 1
ATOM 1440 C CA . ALA A 1 183 ? 12.102 -1.011 -20.854 1.00 95.56 18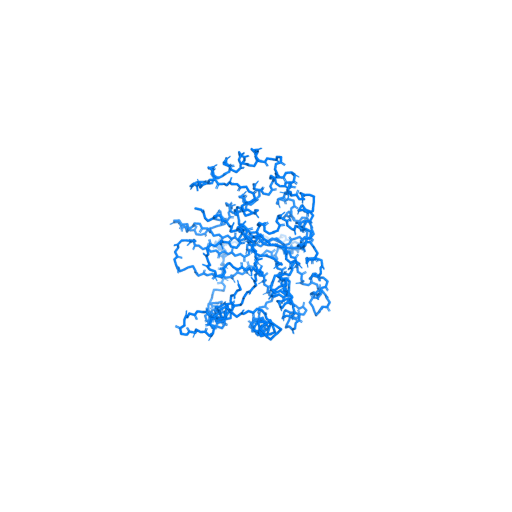3 ALA A CA 1
ATOM 1441 C C . ALA A 1 183 ? 10.899 -1.963 -20.773 1.00 95.56 183 ALA A C 1
ATOM 1443 O O . ALA A 1 183 ? 11.076 -3.180 -20.839 1.00 95.56 183 ALA A O 1
ATOM 1444 N N . PHE A 1 184 ? 9.679 -1.419 -20.688 1.00 95.88 184 PHE A N 1
ATOM 1445 C CA . PHE A 1 184 ? 8.448 -2.205 -20.709 1.00 95.88 184 PHE A CA 1
ATOM 1446 C C . PHE A 1 184 ? 8.240 -2.895 -22.063 1.00 95.88 184 PHE A C 1
ATOM 1448 O O . PHE A 1 184 ? 7.833 -4.054 -22.108 1.00 95.88 184 PHE A O 1
ATOM 1455 N N . ALA A 1 185 ? 8.503 -2.201 -23.177 1.00 96.69 185 ALA A N 1
ATOM 1456 C CA . ALA A 1 185 ? 8.390 -2.785 -24.511 1.00 96.69 185 ALA A CA 1
ATOM 1457 C C . ALA A 1 185 ? 9.393 -3.929 -24.719 1.00 96.69 185 ALA A C 1
ATOM 1459 O O . ALA A 1 185 ? 8.982 -5.000 -25.162 1.00 96.69 185 ALA A O 1
ATOM 1460 N N . ASP A 1 186 ? 10.652 -3.724 -24.328 1.00 96.50 186 ASP A N 1
ATOM 1461 C CA . ASP A 1 186 ? 11.729 -4.714 -24.433 1.00 96.50 186 ASP A CA 1
ATOM 1462 C C . ASP A 1 186 ? 11.443 -5.976 -23.591 1.00 96.50 186 ASP A C 1
ATOM 1464 O O . ASP A 1 186 ? 11.880 -7.069 -23.936 1.00 96.50 186 ASP A O 1
ATOM 1468 N N . GLN A 1 187 ? 10.698 -5.844 -22.485 1.00 95.44 187 GLN A N 1
ATOM 1469 C CA . GLN A 1 187 ? 10.395 -6.936 -21.544 1.00 95.44 187 GLN A CA 1
ATOM 1470 C C . GLN A 1 187 ? 8.927 -7.380 -21.584 1.00 95.44 187 GLN A C 1
ATOM 1472 O O . GLN A 1 187 ? 8.450 -8.055 -20.670 1.00 95.44 187 GLN A O 1
ATOM 1477 N N . ARG A 1 188 ? 8.184 -7.022 -22.636 1.00 95.06 188 ARG A N 1
ATOM 1478 C CA . ARG A 1 188 ? 6.736 -7.256 -22.717 1.00 95.06 188 ARG A CA 1
ATOM 1479 C C . ARG A 1 188 ? 6.358 -8.726 -22.561 1.00 95.06 188 ARG A C 1
ATOM 1481 O O . ARG A 1 188 ? 5.394 -9.025 -21.857 1.00 95.06 188 ARG A O 1
ATOM 1488 N N . ASP A 1 189 ? 7.097 -9.626 -23.199 1.00 95.94 189 ASP A N 1
ATOM 1489 C CA . ASP A 1 189 ? 6.794 -11.060 -23.160 1.00 95.94 189 ASP A CA 1
ATOM 1490 C C . ASP A 1 189 ? 7.090 -11.653 -21.784 1.00 95.94 189 ASP A C 1
ATOM 1492 O O . ASP A 1 189 ? 6.269 -12.395 -21.244 1.00 95.94 189 ASP A O 1
ATOM 1496 N N . TYR A 1 190 ? 8.190 -11.225 -21.153 1.00 95.06 190 TYR A N 1
ATOM 1497 C CA . TYR A 1 190 ? 8.468 -11.548 -19.755 1.00 95.06 190 TYR A CA 1
ATOM 1498 C C . TYR A 1 190 ? 7.319 -11.092 -18.850 1.00 95.06 190 TYR A C 1
ATOM 1500 O O . TYR A 1 190 ? 6.811 -11.883 -18.057 1.00 95.06 190 TYR A O 1
ATOM 1508 N N . ILE A 1 191 ? 6.868 -9.843 -19.001 1.00 95.38 191 ILE A N 1
ATOM 1509 C CA . ILE A 1 191 ? 5.785 -9.278 -18.192 1.00 95.38 191 ILE A CA 1
ATOM 1510 C C . ILE A 1 191 ? 4.488 -10.074 -18.391 1.00 95.38 191 ILE A C 1
ATOM 1512 O O . ILE A 1 191 ? 3.851 -10.471 -17.419 1.00 95.38 191 ILE A O 1
ATOM 1516 N N . ARG A 1 192 ? 4.110 -10.372 -19.637 1.00 94.56 192 ARG A N 1
ATOM 1517 C CA . ARG A 1 192 ? 2.904 -11.161 -19.938 1.00 94.56 192 ARG A CA 1
ATOM 1518 C C . ARG A 1 192 ? 2.972 -12.586 -19.392 1.00 94.56 192 ARG A C 1
ATOM 1520 O O . ARG A 1 192 ? 1.949 -13.102 -18.962 1.00 94.56 192 ARG A O 1
ATOM 1527 N N . GLY A 1 193 ? 4.152 -13.205 -19.399 1.00 96.06 193 GLY A N 1
ATOM 1528 C CA . GLY A 1 193 ? 4.345 -14.565 -18.893 1.00 96.06 193 GLY A CA 1
ATOM 1529 C C . GLY A 1 193 ? 4.439 -14.672 -17.367 1.00 96.06 193 GLY A C 1
ATOM 1530 O O . GLY A 1 193 ? 4.207 -15.747 -16.826 1.00 96.06 193 GLY A O 1
ATOM 1531 N N . ASN A 1 194 ? 4.777 -13.584 -16.664 1.00 95.44 194 ASN A N 1
ATOM 1532 C CA . ASN A 1 194 ? 5.094 -13.617 -15.228 1.00 95.44 194 ASN A CA 1
ATOM 1533 C C . ASN A 1 194 ? 4.095 -12.880 -14.327 1.00 95.44 194 ASN A C 1
ATOM 1535 O O . ASN A 1 194 ? 4.227 -12.953 -13.103 1.00 95.44 194 ASN A O 1
ATOM 1539 N N . TYR A 1 195 ? 3.135 -12.151 -14.899 1.00 97.38 195 TYR A N 1
ATOM 1540 C CA . TYR A 1 195 ? 2.193 -11.327 -14.146 1.00 97.38 195 TYR A CA 1
ATOM 1541 C C . TYR A 1 195 ? 0.750 -11.597 -14.576 1.00 97.38 195 TYR A C 1
ATOM 1543 O O . TYR A 1 195 ? 0.412 -11.544 -15.758 1.00 97.38 195 TYR A O 1
ATOM 1551 N N . ASP A 1 196 ? -0.134 -11.810 -13.598 1.00 97.81 196 ASP A N 1
ATOM 1552 C CA . ASP A 1 196 ? -1.576 -11.916 -13.833 1.00 97.81 196 ASP A CA 1
ATOM 1553 C C . ASP A 1 196 ? -2.183 -10.515 -14.004 1.00 97.81 196 ASP A C 1
ATOM 1555 O O . ASP A 1 196 ? -2.711 -9.913 -13.065 1.00 97.81 196 ASP A O 1
ATOM 1559 N N . LEU A 1 197 ? -2.089 -9.979 -15.224 1.00 97.50 197 LEU A N 1
ATOM 1560 C CA . LEU A 1 197 ? -2.585 -8.641 -15.565 1.00 97.50 197 LEU A CA 1
ATOM 1561 C C . LEU A 1 197 ? -4.099 -8.498 -15.343 1.00 97.50 197 LEU A C 1
ATOM 1563 O O . LEU A 1 197 ? -4.577 -7.416 -14.997 1.00 97.50 197 LEU A O 1
ATOM 1567 N N . GLY A 1 198 ? -4.861 -9.584 -15.512 1.00 97.94 198 GLY A N 1
ATOM 1568 C CA . GLY A 1 198 ? -6.306 -9.588 -15.304 1.00 97.94 198 GLY A CA 1
ATOM 1569 C C . GLY A 1 198 ? -6.663 -9.413 -13.830 1.00 97.94 198 GLY A C 1
ATOM 1570 O O . GLY A 1 198 ? -7.450 -8.535 -13.473 1.00 97.94 198 GLY A O 1
ATOM 1571 N N . THR A 1 199 ? -6.055 -10.209 -12.951 1.00 98.31 199 THR A N 1
ATOM 1572 C CA . THR A 1 199 ? -6.246 -10.075 -11.500 1.00 98.31 199 THR A CA 1
ATOM 1573 C C . THR A 1 199 ? -5.639 -8.788 -10.964 1.00 98.31 199 THR A C 1
ATOM 1575 O O . THR A 1 199 ? -6.248 -8.160 -10.097 1.00 98.31 199 THR A O 1
ATOM 1578 N N . LEU A 1 200 ? -4.506 -8.344 -11.514 1.00 98.38 200 LEU A N 1
ATOM 1579 C CA . LEU A 1 200 ? -3.935 -7.043 -11.196 1.00 98.38 200 LEU A CA 1
ATOM 1580 C C . LEU A 1 200 ? -4.941 -5.932 -11.493 1.00 98.38 200 LEU A C 1
ATOM 1582 O O . LEU A 1 200 ? -5.279 -5.179 -10.593 1.00 98.38 200 LEU A O 1
ATOM 1586 N N . LYS A 1 201 ? -5.522 -5.861 -12.693 1.00 98.06 201 LYS A N 1
ATOM 1587 C CA . LYS A 1 201 ? -6.558 -4.861 -12.994 1.00 98.06 201 LYS A CA 1
ATOM 1588 C C . LYS A 1 201 ? -7.741 -4.943 -12.019 1.00 98.06 201 LYS A C 1
ATOM 1590 O O . LYS A 1 201 ? -8.160 -3.920 -11.470 1.00 98.06 201 LYS A O 1
ATOM 1595 N N . ARG A 1 202 ? -8.218 -6.160 -11.727 1.00 97.88 202 ARG A N 1
ATOM 1596 C CA . ARG A 1 202 ? -9.319 -6.386 -10.778 1.00 97.88 202 ARG A CA 1
ATOM 1597 C C . ARG A 1 202 ? -9.010 -5.880 -9.369 1.00 97.88 202 ARG A C 1
ATOM 1599 O O . ARG A 1 202 ? -9.917 -5.357 -8.730 1.00 97.88 202 ARG A O 1
ATOM 1606 N N . VAL A 1 203 ? -7.768 -5.965 -8.875 1.00 98.31 203 VAL A N 1
ATOM 1607 C CA . VAL A 1 203 ? -7.426 -5.475 -7.522 1.00 98.31 203 VAL A CA 1
ATOM 1608 C C . VAL A 1 203 ? -7.678 -3.968 -7.381 1.00 98.31 203 VAL A C 1
ATOM 1610 O O . VAL A 1 203 ? -8.241 -3.514 -6.380 1.00 98.31 203 VAL A O 1
ATOM 1613 N N . PHE A 1 204 ? -7.366 -3.191 -8.422 1.00 97.75 204 PHE A N 1
ATOM 1614 C CA . PHE A 1 204 ? -7.663 -1.759 -8.471 1.00 97.75 204 PHE A CA 1
ATOM 1615 C C . PHE A 1 204 ? -9.169 -1.502 -8.606 1.00 97.75 204 PHE A C 1
ATOM 1617 O O . PHE A 1 204 ? -9.720 -0.626 -7.934 1.00 97.75 204 PHE A O 1
ATOM 1624 N N . GLU A 1 205 ? -9.863 -2.288 -9.430 1.00 96.12 205 GLU A N 1
ATOM 1625 C CA . GLU A 1 205 ? -11.312 -2.182 -9.637 1.00 96.12 205 GLU A CA 1
ATOM 1626 C C . GLU A 1 205 ? -12.125 -2.523 -8.385 1.00 96.12 205 GLU A C 1
ATOM 1628 O O . GLU A 1 205 ? -13.149 -1.884 -8.145 1.00 96.12 205 GLU A O 1
ATOM 1633 N N . VAL A 1 206 ? -11.666 -3.442 -7.532 1.00 96.81 206 VAL A N 1
ATOM 1634 C CA . VAL A 1 206 ? -12.366 -3.756 -6.278 1.00 96.81 206 VAL A CA 1
ATOM 1635 C C . VAL A 1 206 ? -11.972 -2.852 -5.115 1.00 96.81 206 VAL A C 1
ATOM 1637 O O . VAL A 1 206 ? -12.681 -2.857 -4.119 1.00 96.81 206 VAL A O 1
ATOM 1640 N N . SER A 1 207 ? -10.875 -2.094 -5.188 1.00 97.12 207 SER A N 1
ATOM 1641 C CA . SER A 1 207 ? -10.441 -1.197 -4.100 1.00 97.12 207 SER A CA 1
ATOM 1642 C C . SER A 1 207 ? -11.418 -0.031 -3.896 1.00 97.12 207 SER A C 1
ATOM 1644 O O . SER A 1 207 ? -11.767 0.651 -4.850 1.00 97.12 207 SER A O 1
ATOM 1646 N N . ASP A 1 208 ? -11.843 0.268 -2.673 1.00 96.50 208 ASP A N 1
ATOM 1647 C CA . ASP A 1 208 ? -12.737 1.405 -2.393 1.00 96.50 208 ASP A CA 1
ATOM 1648 C C . ASP A 1 208 ? -11.986 2.743 -2.300 1.00 96.50 208 ASP A C 1
ATOM 1650 O O . ASP A 1 208 ? -12.591 3.812 -2.384 1.00 96.50 208 ASP A O 1
ATOM 1654 N N . VAL A 1 209 ? -10.670 2.679 -2.100 1.00 96.94 209 VAL A N 1
ATOM 1655 C CA . VAL A 1 209 ? -9.768 3.828 -2.015 1.00 96.94 209 VAL A CA 1
ATOM 1656 C C . VAL A 1 209 ? -8.458 3.519 -2.736 1.00 96.94 209 VAL A C 1
ATOM 1658 O O . VAL A 1 209 ? -7.960 2.395 -2.667 1.00 96.94 209 VAL A O 1
ATOM 1661 N N . LEU A 1 210 ? -7.902 4.513 -3.422 1.00 97.38 210 LEU A N 1
ATOM 1662 C CA . LEU A 1 210 ? -6.565 4.461 -4.001 1.00 97.38 210 LEU A CA 1
ATOM 1663 C C . LEU A 1 210 ? -5.718 5.594 -3.419 1.00 97.38 210 LEU A C 1
ATOM 1665 O O . LEU A 1 210 ? -6.060 6.768 -3.557 1.00 97.38 210 LEU A O 1
ATOM 1669 N N . GLY A 1 211 ? -4.626 5.224 -2.759 1.00 96.31 211 GLY A N 1
ATOM 1670 C CA . GLY A 1 211 ? -3.604 6.148 -2.289 1.00 96.31 211 GLY A CA 1
ATOM 1671 C C . GLY A 1 211 ? -2.451 6.286 -3.283 1.00 96.31 211 GLY A C 1
ATOM 1672 O O . GLY A 1 211 ? -2.114 5.328 -3.983 1.00 96.31 211 GLY A O 1
ATOM 1673 N N . ILE A 1 212 ? -1.822 7.455 -3.310 1.00 95.31 212 ILE A N 1
ATOM 1674 C CA . ILE A 1 212 ? -0.500 7.660 -3.907 1.00 95.31 212 ILE A CA 1
ATOM 1675 C C . ILE A 1 212 ? 0.383 8.358 -2.876 1.00 95.31 212 ILE A C 1
ATOM 1677 O O . ILE A 1 212 ? 0.022 9.436 -2.401 1.00 95.31 212 ILE A O 1
ATOM 1681 N N . SER A 1 213 ? 1.521 7.769 -2.522 1.00 92.44 213 SER A N 1
ATOM 1682 C CA . SER A 1 213 ? 2.538 8.466 -1.742 1.00 92.44 213 SER A CA 1
ATOM 1683 C C . SER A 1 213 ? 3.318 9.405 -2.646 1.00 92.44 213 SER A C 1
ATOM 1685 O O . SER A 1 213 ? 3.628 9.086 -3.792 1.00 92.44 213 SER A O 1
ATOM 1687 N N . HIS A 1 214 ? 3.604 10.594 -2.145 1.00 85.25 214 HIS A N 1
ATOM 1688 C CA . HIS A 1 214 ? 4.182 11.677 -2.903 1.00 85.25 214 HIS A CA 1
ATOM 1689 C C . HIS A 1 214 ? 5.303 12.335 -2.117 1.00 85.25 214 HIS A C 1
ATOM 1691 O O . HIS A 1 214 ? 5.120 12.785 -0.989 1.00 85.25 214 HIS A O 1
ATOM 1697 N N . TYR A 1 215 ? 6.439 12.497 -2.783 1.00 81.88 215 TYR A N 1
ATOM 1698 C CA . TYR A 1 215 ? 7.494 13.367 -2.306 1.00 81.88 215 TYR A CA 1
ATOM 1699 C C . TYR A 1 215 ? 7.815 14.394 -3.381 1.00 81.88 215 TYR A C 1
ATOM 1701 O O . TYR A 1 215 ? 8.488 14.085 -4.366 1.00 81.88 215 TYR A O 1
ATOM 1709 N N . ALA A 1 216 ? 7.275 15.601 -3.225 1.00 73.25 216 ALA A N 1
ATOM 1710 C CA . ALA A 1 216 ? 7.551 16.683 -4.157 1.00 73.25 216 ALA A CA 1
ATOM 1711 C C . ALA A 1 216 ? 9.002 17.136 -3.978 1.00 73.25 216 ALA A C 1
ATOM 1713 O O . ALA A 1 216 ? 9.470 17.259 -2.835 1.00 73.25 216 ALA A O 1
ATOM 1714 N N . PRO A 1 217 ? 9.719 17.444 -5.076 1.00 74.88 217 PRO A N 1
ATOM 1715 C CA . PRO A 1 217 ? 10.871 18.318 -4.947 1.00 74.88 217 PRO A CA 1
ATOM 1716 C C . PRO A 1 217 ? 10.406 19.601 -4.252 1.00 74.88 217 PRO A C 1
ATOM 1718 O O . PRO A 1 217 ? 9.307 20.091 -4.519 1.00 74.88 217 PRO A O 1
ATOM 1721 N N . MET A 1 218 ? 11.217 20.110 -3.326 1.00 79.50 218 MET A N 1
ATOM 1722 C CA . MET A 1 218 ? 10.904 21.367 -2.656 1.00 79.50 218 MET A CA 1
ATOM 1723 C C . MET A 1 218 ? 10.762 22.447 -3.738 1.00 79.50 218 MET A C 1
ATOM 1725 O O . MET A 1 218 ? 11.725 22.659 -4.479 1.00 79.50 218 MET A O 1
ATOM 1729 N N . PRO A 1 219 ? 9.577 23.066 -3.902 1.00 76.50 219 PRO A N 1
ATOM 1730 C CA . PRO A 1 219 ? 9.418 24.113 -4.898 1.00 76.50 219 PRO A CA 1
ATOM 1731 C C . PRO A 1 219 ? 10.383 25.254 -4.563 1.00 76.50 219 PRO A C 1
ATOM 1733 O O . PRO A 1 219 ? 10.576 25.573 -3.392 1.00 76.50 219 PRO A O 1
ATOM 1736 N N . THR A 1 220 ? 11.000 25.852 -5.584 1.00 80.44 220 THR A N 1
ATOM 1737 C CA . THR A 1 220 ? 11.862 27.034 -5.407 1.00 80.44 220 THR A CA 1
ATOM 1738 C C . THR A 1 220 ? 11.057 28.273 -5.025 1.00 80.44 220 THR A C 1
ATOM 1740 O O . THR A 1 220 ? 11.592 29.170 -4.382 1.00 80.44 220 THR A O 1
ATOM 1743 N N . ASP A 1 221 ? 9.771 28.281 -5.387 1.00 83.12 221 ASP A N 1
ATOM 1744 C CA . ASP A 1 221 ? 8.845 29.387 -5.164 1.00 83.12 221 ASP A CA 1
ATOM 1745 C C . ASP A 1 221 ? 7.752 28.971 -4.152 1.00 83.12 221 ASP A C 1
ATOM 1747 O O . ASP A 1 221 ? 8.042 28.580 -3.022 1.00 83.12 221 ASP A O 1
ATOM 1751 N N . ALA A 1 222 ? 6.471 29.028 -4.540 1.00 84.00 222 ALA A N 1
ATOM 1752 C CA . ALA A 1 222 ? 5.333 28.692 -3.686 1.00 84.00 222 ALA A CA 1
ATOM 1753 C C . ALA A 1 222 ? 4.833 27.251 -3.890 1.00 84.00 222 ALA A C 1
ATOM 1755 O O . ALA A 1 222 ? 4.651 26.794 -5.022 1.00 84.00 222 ALA A O 1
ATOM 1756 N N . LEU A 1 223 ? 4.503 26.568 -2.785 1.00 81.44 223 LEU A N 1
ATOM 1757 C CA . LEU A 1 223 ? 3.775 25.298 -2.813 1.00 81.44 223 LEU A CA 1
ATOM 1758 C C . LEU A 1 223 ? 2.361 25.525 -3.362 1.00 81.44 223 LEU A C 1
ATOM 1760 O O . LEU A 1 223 ? 1.547 26.211 -2.744 1.00 81.44 223 LEU A O 1
ATOM 1764 N N . ASN A 1 224 ? 2.062 24.936 -4.517 1.00 84.06 224 ASN A N 1
ATOM 1765 C CA . ASN A 1 224 ? 0.757 25.044 -5.162 1.00 84.06 224 ASN A CA 1
ATOM 1766 C C . ASN A 1 224 ? 0.307 23.684 -5.719 1.00 84.06 224 ASN A C 1
ATOM 1768 O O . ASN A 1 224 ? 1.052 22.707 -5.691 1.00 84.06 224 ASN A O 1
ATOM 1772 N N . PHE A 1 225 ? -0.929 23.599 -6.218 1.00 80.25 225 PHE A N 1
ATOM 1773 C CA . PHE A 1 225 ? -1.482 22.338 -6.721 1.00 80.25 225 PHE A CA 1
ATOM 1774 C C . PHE A 1 225 ? -0.695 21.734 -7.893 1.00 80.25 225 PHE A C 1
ATOM 1776 O O . PHE A 1 225 ? -0.652 20.511 -8.005 1.00 80.25 225 PHE A O 1
ATOM 1783 N N . ALA A 1 226 ? -0.032 22.543 -8.724 1.00 83.88 226 ALA A N 1
ATOM 1784 C CA . ALA A 1 226 ? 0.792 22.027 -9.816 1.00 83.88 226 ALA A CA 1
ATOM 1785 C C . ALA A 1 226 ? 2.003 21.233 -9.293 1.00 83.88 226 ALA A C 1
ATOM 1787 O O . ALA A 1 226 ? 2.449 20.291 -9.946 1.00 83.88 226 ALA A O 1
ATOM 1788 N N . SER A 1 227 ? 2.478 21.513 -8.069 1.00 81.06 227 SER A N 1
ATOM 1789 C CA . SER A 1 227 ? 3.528 20.716 -7.413 1.00 81.06 227 SER A CA 1
ATOM 1790 C C . SER A 1 227 ? 3.124 19.246 -7.201 1.00 81.06 227 SER A C 1
ATOM 1792 O O . SER A 1 227 ? 3.993 18.385 -7.087 1.00 81.06 227 SER A O 1
ATOM 1794 N N . PHE A 1 228 ? 1.819 18.949 -7.205 1.00 82.88 228 PHE A N 1
ATOM 1795 C CA . PHE A 1 228 ? 1.255 17.608 -7.023 1.00 82.88 228 PHE A CA 1
ATOM 1796 C C . PHE A 1 228 ? 0.859 16.922 -8.341 1.00 82.88 228 PHE A C 1
ATOM 1798 O O . PHE A 1 228 ? 0.446 15.760 -8.329 1.00 82.88 228 PHE A O 1
ATOM 1805 N N . GLU A 1 229 ? 0.984 17.604 -9.484 1.00 87.88 229 GLU A N 1
ATOM 1806 C CA . GLU A 1 229 ? 0.565 17.066 -10.783 1.00 87.88 229 GLU A CA 1
ATOM 1807 C C . GLU A 1 229 ? 1.501 15.955 -11.275 1.00 87.88 229 GLU A C 1
ATOM 1809 O O . GLU A 1 229 ? 1.043 14.894 -11.701 1.00 87.88 229 GLU A O 1
ATOM 1814 N N . LEU A 1 230 ? 2.817 16.155 -11.162 1.00 88.00 230 LEU A N 1
ATOM 1815 C CA . LEU A 1 230 ? 3.822 15.191 -11.621 1.00 88.00 230 LEU A CA 1
ATOM 1816 C C . LEU A 1 230 ? 3.620 13.766 -11.047 1.00 88.00 230 LEU A C 1
ATOM 1818 O O . LEU A 1 230 ? 3.622 12.817 -11.834 1.00 88.00 230 LEU A O 1
ATOM 1822 N N . PRO A 1 231 ? 3.407 13.568 -9.733 1.00 89.31 231 PRO A N 1
ATOM 1823 C CA . PRO A 1 231 ? 3.095 12.263 -9.135 1.00 89.31 231 PRO A CA 1
ATOM 1824 C C . PRO A 1 231 ? 1.888 11.574 -9.754 1.00 89.31 231 PRO A C 1
ATOM 1826 O O . PRO A 1 231 ? 1.933 10.383 -10.070 1.00 89.31 231 PRO A O 1
ATOM 1829 N N . PHE A 1 232 ? 0.813 12.340 -9.942 1.00 91.00 232 PHE A N 1
ATOM 1830 C CA . PHE A 1 232 ? -0.430 11.840 -10.504 1.00 91.00 232 PHE A CA 1
ATOM 1831 C C . PHE A 1 232 ? -0.216 11.406 -11.955 1.00 91.00 232 PHE A C 1
ATOM 1833 O O . PHE A 1 232 ? -0.582 10.294 -12.337 1.00 91.00 232 PHE A O 1
ATOM 1840 N N . MET A 1 233 ? 0.447 12.254 -12.744 1.00 92.81 233 MET A N 1
ATOM 1841 C CA . MET A 1 233 ? 0.750 11.987 -14.147 1.00 92.81 233 MET A CA 1
ATOM 1842 C C . MET A 1 233 ? 1.719 10.816 -14.320 1.00 92.81 233 MET A C 1
ATOM 1844 O O . MET A 1 233 ? 1.515 9.995 -15.212 1.00 92.81 233 MET A O 1
ATOM 1848 N N . THR A 1 234 ? 2.722 10.688 -13.450 1.00 93.94 234 THR A N 1
ATOM 1849 C CA . THR A 1 234 ? 3.688 9.576 -13.479 1.00 93.94 234 THR A CA 1
ATOM 1850 C C . THR A 1 234 ? 3.003 8.256 -13.138 1.00 93.94 234 THR A C 1
ATOM 1852 O O . THR A 1 234 ? 3.084 7.305 -13.911 1.00 93.94 234 THR A O 1
ATOM 1855 N N . THR A 1 235 ? 2.216 8.219 -12.058 1.00 95.38 235 THR A N 1
ATOM 1856 C CA . THR A 1 235 ? 1.426 7.031 -11.698 1.00 95.38 235 THR A CA 1
ATOM 1857 C C . THR A 1 235 ? 0.463 6.640 -12.817 1.00 95.38 235 THR A C 1
ATOM 1859 O O . THR A 1 235 ? 0.379 5.468 -13.183 1.00 95.38 235 THR A O 1
ATOM 1862 N N . ALA A 1 236 ? -0.258 7.609 -13.395 1.00 96.25 236 ALA A N 1
ATOM 1863 C CA . ALA A 1 236 ? -1.173 7.362 -14.507 1.00 96.25 236 ALA A CA 1
ATOM 1864 C C . ALA A 1 236 ? -0.445 6.808 -15.739 1.00 96.25 236 ALA A C 1
ATOM 1866 O O . ALA A 1 236 ? -0.945 5.883 -16.384 1.00 96.25 236 ALA A O 1
ATOM 1867 N N . PHE A 1 237 ? 0.722 7.374 -16.059 1.00 96.81 237 PHE A N 1
ATOM 1868 C CA . PHE A 1 237 ? 1.556 6.943 -17.172 1.00 96.81 237 PHE A CA 1
ATOM 1869 C C . PHE A 1 237 ? 2.004 5.494 -16.993 1.00 96.81 237 PHE A C 1
ATOM 1871 O O . PHE A 1 237 ? 1.802 4.692 -17.902 1.00 96.81 237 PHE A O 1
ATOM 1878 N N . GLU A 1 238 ? 2.534 5.135 -15.824 1.00 97.12 238 GLU A N 1
ATOM 1879 C CA . GLU A 1 238 ? 2.977 3.770 -15.545 1.00 97.12 238 GLU A CA 1
ATOM 1880 C C . GLU A 1 238 ? 1.812 2.778 -15.567 1.00 97.12 238 GLU A C 1
ATOM 1882 O O . GLU A 1 238 ? 1.861 1.788 -16.296 1.00 97.12 238 GLU A O 1
ATOM 1887 N N . LEU A 1 239 ? 0.724 3.060 -14.837 1.00 97.88 239 LEU A N 1
ATOM 1888 C CA . LEU A 1 239 ? -0.448 2.179 -14.756 1.00 97.88 239 LEU A CA 1
ATOM 1889 C C . LEU A 1 239 ? -1.064 1.874 -16.128 1.00 97.88 239 LEU A C 1
ATOM 1891 O O . LEU A 1 239 ? -1.558 0.764 -16.343 1.00 97.88 239 LEU A O 1
ATOM 1895 N N . LYS A 1 240 ? -0.976 2.806 -17.085 1.00 97.75 240 LYS A N 1
ATOM 1896 C CA . LYS A 1 240 ? -1.441 2.584 -18.459 1.00 97.75 240 LYS A CA 1
ATOM 1897 C C . LYS A 1 240 ? -0.747 1.387 -19.120 1.00 97.75 240 LYS A C 1
ATOM 1899 O O . LYS A 1 240 ? -1.422 0.630 -19.818 1.00 97.75 240 LYS A O 1
ATOM 1904 N N . TYR A 1 241 ? 0.553 1.178 -18.897 1.00 97.50 241 TYR A N 1
ATOM 1905 C CA . TYR A 1 241 ? 1.278 0.022 -19.453 1.00 97.50 241 TYR A CA 1
ATOM 1906 C C . TYR A 1 241 ? 0.795 -1.307 -18.862 1.00 97.50 241 TYR A C 1
ATOM 1908 O O . TYR A 1 241 ? 0.824 -2.334 -19.535 1.00 97.50 241 TYR A O 1
ATOM 1916 N N . TRP A 1 242 ? 0.255 -1.266 -17.646 1.00 97.50 242 TRP A N 1
ATOM 1917 C CA . TRP A 1 242 ? -0.359 -2.403 -16.962 1.00 97.50 242 TRP A CA 1
ATOM 1918 C C . TRP A 1 242 ? -1.856 -2.564 -17.270 1.00 97.50 242 TRP A C 1
ATOM 1920 O O . TRP A 1 242 ? -2.539 -3.359 -16.629 1.00 97.50 242 TRP A O 1
ATOM 1930 N N . GLY A 1 243 ? -2.391 -1.814 -18.241 1.00 97.25 243 GLY A N 1
ATOM 1931 C CA . GLY A 1 243 ? -3.803 -1.880 -18.628 1.00 97.25 243 GLY A CA 1
ATOM 1932 C C . GLY A 1 243 ? -4.762 -1.253 -17.609 1.00 97.25 243 GLY A C 1
ATOM 1933 O O . GLY A 1 243 ? -5.963 -1.537 -17.636 1.00 97.25 243 GLY A O 1
ATOM 1934 N N . ILE A 1 244 ? -4.253 -0.402 -16.713 1.00 97.62 244 ILE A N 1
ATOM 1935 C CA . ILE A 1 244 ? -5.022 0.257 -15.658 1.00 97.62 244 ILE A CA 1
ATOM 1936 C C . ILE A 1 244 ? -5.148 1.748 -15.980 1.00 97.62 244 ILE A C 1
ATOM 1938 O O . ILE A 1 244 ? -4.169 2.486 -16.056 1.00 97.62 244 ILE A O 1
ATOM 1942 N N . SER A 1 245 ? -6.384 2.214 -16.152 1.00 96.62 245 SER A N 1
ATOM 1943 C CA . SER A 1 245 ? -6.678 3.632 -16.373 1.00 96.62 245 SER A CA 1
ATOM 1944 C C . SER A 1 245 ? -6.896 4.330 -15.034 1.00 96.62 245 SER A C 1
ATOM 1946 O O . SER A 1 245 ? -7.986 4.241 -14.465 1.00 96.62 245 SER A O 1
ATOM 1948 N N . LEU A 1 246 ? -5.886 5.062 -14.538 1.00 95.31 246 LEU A N 1
ATOM 1949 C CA . LEU A 1 246 ? -6.036 5.860 -13.312 1.00 95.31 246 LEU A CA 1
ATOM 1950 C C . LEU A 1 246 ? -7.213 6.834 -13.432 1.00 95.31 246 LEU A C 1
ATOM 1952 O O . LEU A 1 246 ? -8.022 6.934 -12.517 1.00 95.31 246 LEU A O 1
ATOM 1956 N N . LYS A 1 247 ? -7.369 7.470 -14.600 1.00 94.31 247 LYS A N 1
ATOM 1957 C CA . LYS A 1 247 ? -8.504 8.349 -14.910 1.00 94.31 247 LYS A CA 1
ATOM 1958 C C . LYS A 1 247 ? -9.842 7.653 -14.646 1.00 94.31 247 LYS A C 1
ATOM 1960 O O . LYS A 1 247 ? -10.677 8.206 -13.943 1.00 94.31 247 LYS A O 1
ATOM 1965 N N . SER A 1 248 ? -10.030 6.436 -15.151 1.00 93.56 248 SER A N 1
ATOM 1966 C CA . SER A 1 248 ? -11.272 5.676 -14.947 1.00 93.56 248 SER A CA 1
ATOM 1967 C C . SER A 1 24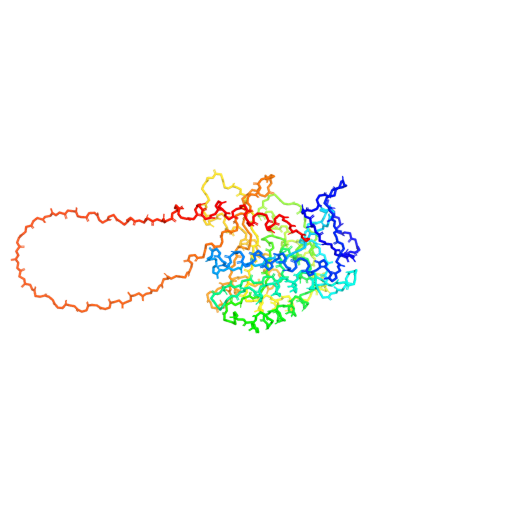8 ? -11.486 5.270 -13.486 1.00 93.56 248 SER A C 1
ATOM 1969 O O . SER A 1 248 ? -12.625 5.132 -13.052 1.00 93.56 248 SER A O 1
ATOM 1971 N N . LEU A 1 249 ? -10.407 5.105 -12.713 1.00 92.56 249 LEU A N 1
ATOM 1972 C CA . LEU A 1 249 ? -10.485 4.803 -11.285 1.00 92.56 249 LEU A CA 1
ATOM 1973 C C . LEU A 1 249 ? -10.839 6.020 -10.426 1.00 92.56 249 LEU A C 1
ATOM 1975 O O . LEU A 1 249 ? -11.417 5.820 -9.365 1.00 92.56 249 LEU A O 1
ATOM 1979 N N . VAL A 1 250 ? -10.520 7.249 -10.841 1.00 88.75 250 VAL A N 1
ATOM 1980 C CA . VAL A 1 250 ? -10.700 8.461 -10.007 1.00 88.75 250 VAL A CA 1
ATOM 1981 C C . VAL A 1 250 ? -11.758 9.438 -10.526 1.00 88.75 250 VAL A C 1
ATOM 1983 O O . VAL A 1 250 ? -12.041 10.447 -9.886 1.00 88.75 250 VAL A O 1
ATOM 1986 N N . GLN A 1 251 ? -12.332 9.185 -11.702 1.00 89.12 251 GLN A N 1
ATOM 1987 C CA . GLN A 1 251 ? -13.429 9.991 -12.238 1.00 89.12 251 GLN A CA 1
ATOM 1988 C C . GLN A 1 251 ? -14.626 10.004 -11.282 1.00 89.12 251 GLN A C 1
ATOM 1990 O O . GLN A 1 251 ? -14.926 8.994 -10.669 1.00 89.12 251 GLN A O 1
ATOM 1995 N N . GLN A 1 252 ? -15.375 11.113 -11.236 1.00 68.06 252 GLN A N 1
ATOM 1996 C CA . GLN A 1 252 ? -16.501 11.342 -10.306 1.00 68.06 252 GLN A CA 1
ATOM 1997 C C . GLN A 1 252 ? -17.555 10.219 -10.245 1.00 68.06 252 GLN A C 1
ATOM 1999 O O . GLN A 1 252 ? -18.296 10.114 -9.272 1.00 68.06 252 GLN A O 1
ATOM 2004 N N . GLN A 1 253 ? -17.656 9.397 -11.289 1.00 75.19 253 GLN A N 1
ATOM 2005 C CA . GLN A 1 253 ? -18.577 8.263 -11.345 1.00 75.19 253 GLN A CA 1
ATOM 2006 C C . GLN A 1 253 ? -18.057 7.032 -10.586 1.00 75.19 253 GLN A C 1
ATOM 2008 O O . GLN A 1 253 ? -18.850 6.191 -10.156 1.00 75.19 253 GLN A O 1
ATOM 2013 N N . SER A 1 254 ? -16.742 6.913 -10.391 1.00 74.06 254 SER A N 1
ATOM 2014 C CA . SER A 1 254 ? -16.170 5.914 -9.507 1.00 74.06 254 SER A CA 1
ATOM 2015 C C . SER A 1 254 ? -16.466 6.363 -8.074 1.00 74.06 254 SER A C 1
ATOM 2017 O O . SER A 1 254 ? -16.088 7.437 -7.622 1.00 74.06 254 SER A O 1
ATOM 2019 N N . LYS A 1 255 ? -17.177 5.549 -7.297 1.00 87.94 255 LYS A N 1
ATOM 2020 C CA . LYS A 1 255 ? -17.415 5.819 -5.863 1.00 87.94 255 LYS A CA 1
ATOM 2021 C C . LYS A 1 255 ? -16.136 5.640 -5.014 1.00 87.94 255 LYS A C 1
ATOM 2023 O O . LYS A 1 255 ? -16.231 5.355 -3.813 1.00 87.94 255 LYS A O 1
ATOM 2028 N N . LYS A 1 256 ? -14.964 5.691 -5.658 1.00 94.12 256 LYS A N 1
ATOM 2029 C CA . LYS A 1 256 ? -13.651 5.430 -5.080 1.00 94.12 256 LYS A CA 1
ATOM 2030 C C . LYS A 1 256 ? -13.082 6.730 -4.552 1.00 94.12 256 LYS A C 1
ATOM 2032 O O . LYS A 1 256 ? -13.100 7.746 -5.241 1.00 94.12 256 LYS A O 1
ATOM 2037 N N . ASP A 1 257 ? -12.527 6.661 -3.357 1.00 95.19 257 ASP A N 1
ATOM 2038 C CA . ASP A 1 257 ? -11.796 7.793 -2.816 1.00 95.19 257 ASP A CA 1
ATOM 2039 C C . ASP A 1 257 ? -10.377 7.773 -3.389 1.00 95.19 257 ASP A C 1
ATOM 2041 O O . ASP A 1 257 ? -9.749 6.718 -3.501 1.00 95.19 257 ASP A O 1
ATOM 2045 N N . PHE A 1 258 ? -9.866 8.942 -3.752 1.00 93.94 258 PHE A N 1
ATOM 2046 C CA . PHE A 1 258 ? -8.479 9.115 -4.154 1.00 93.94 258 PHE A CA 1
ATOM 2047 C C . PHE A 1 258 ? -7.776 10.002 -3.133 1.00 93.94 258 PHE A C 1
ATOM 2049 O O . PHE A 1 258 ? -8.300 11.057 -2.776 1.00 93.94 258 PHE A O 1
ATOM 2056 N N . LEU A 1 259 ? -6.615 9.566 -2.648 1.00 93.44 259 LEU A N 1
ATOM 2057 C CA . LEU A 1 259 ? -5.884 10.244 -1.581 1.00 93.44 259 LEU A CA 1
ATOM 2058 C C . LEU A 1 259 ? -4.400 10.351 -1.928 1.00 93.44 259 LEU A C 1
ATOM 2060 O O . LEU A 1 259 ? -3.801 9.398 -2.423 1.00 93.44 259 LEU A O 1
ATOM 2064 N N . PHE A 1 260 ? -3.779 11.472 -1.574 1.00 92.00 260 PHE A N 1
ATOM 2065 C CA . PHE A 1 260 ? -2.331 11.497 -1.398 1.00 92.00 260 PHE A CA 1
ATOM 2066 C C . PHE A 1 260 ? -2.031 10.853 -0.048 1.00 92.00 260 PHE A C 1
ATOM 2068 O O . PHE A 1 260 ? -2.292 11.447 0.997 1.00 92.00 260 PHE A O 1
ATOM 2075 N N . SER A 1 261 ? -1.603 9.589 -0.066 1.00 91.00 261 SER A N 1
ATOM 2076 C CA . SER A 1 261 ? -1.520 8.789 1.153 1.00 91.00 261 SER A CA 1
ATOM 2077 C C . SER A 1 261 ? -0.380 9.226 2.059 1.00 91.00 261 SER A C 1
ATOM 2079 O O . SER A 1 261 ? -0.497 9.117 3.276 1.00 91.00 261 SER A O 1
ATOM 2081 N N . GLU A 1 262 ? 0.680 9.750 1.458 1.00 88.75 262 GLU A N 1
ATOM 2082 C CA . GLU A 1 262 ? 1.801 10.398 2.123 1.00 88.75 262 GLU A CA 1
ATOM 2083 C C . GLU A 1 262 ? 2.204 11.591 1.267 1.00 88.75 262 GLU A C 1
ATOM 2085 O O . GLU A 1 262 ? 2.190 11.503 0.040 1.00 88.75 262 GLU A O 1
ATOM 2090 N N . VAL A 1 263 ? 2.524 12.710 1.908 1.00 85.88 263 VAL A N 1
ATOM 2091 C CA . VAL A 1 263 ? 3.056 13.898 1.243 1.00 85.88 263 VAL A CA 1
ATOM 2092 C C . VAL A 1 263 ? 4.265 14.359 2.036 1.00 85.88 263 VAL A C 1
ATOM 2094 O O . VAL A 1 263 ? 4.146 14.677 3.218 1.00 85.88 263 VAL A O 1
ATOM 2097 N N . GLY A 1 264 ? 5.417 14.407 1.381 1.00 83.00 264 GLY A N 1
ATOM 2098 C CA . GLY A 1 264 ? 6.625 15.030 1.903 1.00 83.00 264 GLY A CA 1
ATOM 2099 C C . GLY A 1 264 ? 7.178 16.067 0.932 1.00 83.00 264 GLY A C 1
ATOM 2100 O O . GLY A 1 264 ? 6.990 15.968 -0.281 1.00 83.00 264 GLY A O 1
ATOM 2101 N N . LEU A 1 265 ? 7.882 17.059 1.471 1.00 79.31 265 LEU A N 1
ATOM 2102 C CA . LEU A 1 265 ? 8.686 17.992 0.687 1.00 79.31 265 LEU A CA 1
ATOM 2103 C C . LEU A 1 265 ? 10.158 17.626 0.854 1.00 79.31 265 LEU A C 1
ATOM 2105 O O . LEU A 1 265 ? 10.634 17.495 1.977 1.00 79.31 265 LEU A O 1
ATOM 2109 N N . GLY A 1 266 ? 10.871 17.477 -0.263 1.00 65.69 266 GLY A N 1
ATOM 2110 C CA . GLY A 1 266 ? 12.324 17.320 -0.260 1.00 65.69 266 GLY A CA 1
ATOM 2111 C C . GLY A 1 266 ? 12.811 15.980 0.294 1.00 65.69 266 GLY A C 1
ATOM 2112 O O . GLY A 1 266 ? 13.549 15.967 1.270 1.00 65.69 266 GLY A O 1
ATOM 2113 N N . ALA A 1 267 ? 12.488 14.869 -0.380 1.00 58.69 267 ALA A N 1
ATOM 2114 C CA . ALA A 1 267 ? 12.893 13.486 -0.045 1.00 58.69 267 ALA A CA 1
ATOM 2115 C C . ALA A 1 267 ? 14.408 13.213 0.165 1.00 58.69 267 ALA A C 1
ATOM 2117 O O . ALA A 1 267 ? 14.803 12.064 0.348 1.00 58.69 267 ALA A O 1
ATOM 2118 N N . HIS A 1 268 ? 15.262 14.238 0.150 1.00 47.81 268 HIS A N 1
ATOM 2119 C CA . HIS A 1 268 ? 16.701 14.144 0.383 1.00 47.81 268 HIS A CA 1
ATOM 2120 C C . HIS A 1 268 ? 17.218 14.946 1.583 1.00 47.81 268 HIS A C 1
ATOM 2122 O O . HIS A 1 268 ? 18.387 14.789 1.927 1.00 47.81 268 HIS A O 1
ATOM 2128 N N . SER A 1 269 ? 16.404 15.770 2.253 1.00 37.19 269 SER A N 1
ATOM 2129 C CA . SER A 1 269 ? 16.829 16.367 3.521 1.00 37.19 269 SER A CA 1
ATOM 2130 C C . SER A 1 269 ? 16.492 15.410 4.669 1.00 37.19 269 SER A C 1
ATOM 2132 O O . SER A 1 269 ? 15.364 14.946 4.806 1.00 37.19 269 SER A O 1
ATOM 2134 N N . LEU A 1 270 ? 17.477 15.118 5.522 1.00 35.88 270 LEU A N 1
ATOM 2135 C CA . LEU A 1 270 ? 17.385 14.265 6.723 1.00 35.88 270 LEU A CA 1
ATOM 2136 C C . LEU A 1 270 ? 16.358 14.748 7.779 1.00 35.88 270 LEU A C 1
ATOM 2138 O O . LEU A 1 270 ? 16.332 14.242 8.896 1.00 35.88 270 LEU A O 1
ATOM 2142 N N . MET A 1 271 ? 15.513 15.728 7.449 1.00 28.48 271 MET A N 1
ATOM 2143 C CA . MET A 1 271 ? 14.532 16.357 8.334 1.00 28.48 271 MET A CA 1
ATOM 2144 C C . MET A 1 271 ? 13.150 16.451 7.672 1.00 28.48 271 MET A C 1
ATOM 2146 O O . MET A 1 271 ? 12.478 17.481 7.743 1.00 28.48 271 MET A O 1
ATOM 2150 N N . GLY A 1 272 ? 12.716 15.383 7.000 1.00 29.86 272 GLY A N 1
ATOM 2151 C CA . GLY A 1 272 ? 11.355 15.290 6.480 1.00 29.86 272 GLY A CA 1
ATOM 2152 C C . GLY A 1 272 ? 10.333 15.292 7.620 1.00 29.86 272 GLY A C 1
ATOM 2153 O O . GLY A 1 272 ? 10.126 14.277 8.279 1.00 29.86 272 GLY A O 1
ATOM 2154 N N . VAL A 1 273 ? 9.667 16.426 7.852 1.00 28.77 273 VAL A N 1
ATOM 2155 C CA . VAL A 1 273 ? 8.460 16.479 8.686 1.00 28.77 273 VAL A CA 1
ATOM 2156 C C . VAL A 1 273 ? 7.333 15.819 7.895 1.00 28.77 273 VAL A C 1
ATOM 2158 O O . VAL A 1 273 ? 6.805 16.404 6.949 1.00 28.77 273 VAL A O 1
ATOM 2161 N N . GLN A 1 274 ? 6.960 14.592 8.265 1.00 35.34 274 GLN A N 1
ATOM 2162 C CA . GLN A 1 274 ? 5.798 13.913 7.692 1.00 35.34 274 GLN A CA 1
ATOM 2163 C C . GLN A 1 274 ? 4.521 14.512 8.288 1.00 35.34 274 GLN A C 1
ATOM 2165 O O . GLN A 1 274 ? 3.993 14.066 9.307 1.00 35.34 274 GLN A O 1
ATOM 2170 N N . LEU A 1 275 ? 4.042 15.587 7.667 1.00 28.08 275 LEU A N 1
ATOM 2171 C CA . LEU A 1 275 ? 2.818 16.266 8.063 1.00 28.08 275 LEU A CA 1
ATOM 2172 C C . LEU A 1 275 ? 1.616 15.549 7.432 1.00 28.08 275 LEU A C 1
ATOM 2174 O O . LEU A 1 275 ? 1.185 15.878 6.329 1.00 28.08 275 LEU A O 1
ATOM 2178 N N . LEU A 1 276 ? 1.056 14.558 8.133 1.00 35.16 276 LEU A N 1
ATOM 2179 C CA . LEU A 1 276 ? -0.175 13.885 7.707 1.00 35.16 276 LEU A CA 1
ATOM 2180 C C . LEU A 1 276 ? -1.400 14.779 8.003 1.00 35.16 276 LEU A C 1
ATOM 2182 O O . LEU A 1 276 ? -2.163 14.544 8.937 1.00 35.16 276 LEU A O 1
ATOM 2186 N N . LEU A 1 277 ? -1.582 15.850 7.226 1.00 27.00 277 LEU A N 1
ATOM 2187 C CA . LEU A 1 277 ? -2.805 16.656 7.233 1.00 27.00 277 LEU A CA 1
ATOM 2188 C C . LEU A 1 277 ? -3.730 16.183 6.111 1.00 27.00 277 LEU A C 1
ATOM 2190 O O . LEU A 1 277 ? -3.661 16.672 4.986 1.00 27.00 277 LEU A O 1
ATOM 2194 N N . THR A 1 278 ? -4.662 15.276 6.406 1.00 32.19 278 THR A N 1
ATOM 2195 C CA . THR A 1 278 ? -5.812 15.069 5.515 1.00 32.19 278 THR A CA 1
ATOM 2196 C C . THR A 1 278 ? -6.826 16.193 5.746 1.00 32.19 278 THR A C 1
ATOM 2198 O O . THR A 1 278 ? -7.848 16.006 6.406 1.00 32.19 278 THR A O 1
ATOM 2201 N N . CYS A 1 279 ? -6.551 17.388 5.226 1.00 24.89 279 CYS A N 1
ATOM 2202 C CA . CYS A 1 279 ? -7.588 18.396 5.026 1.00 24.89 279 CYS A CA 1
ATOM 2203 C C . CYS A 1 279 ? -8.338 18.011 3.749 1.00 24.89 279 CYS A C 1
ATOM 2205 O O . CYS A 1 279 ? -7.787 18.112 2.658 1.00 24.89 279 CYS A O 1
ATOM 2207 N N . ASN A 1 280 ? -9.577 17.532 3.872 1.00 33.53 280 ASN A N 1
ATOM 2208 C CA . ASN A 1 280 ? -10.423 17.218 2.721 1.00 33.53 280 ASN A CA 1
ATOM 2209 C C . ASN A 1 280 ? -11.440 18.358 2.497 1.00 33.53 280 ASN A C 1
ATOM 2211 O O . ASN A 1 280 ? -12.533 18.299 3.062 1.00 33.53 280 ASN A O 1
ATOM 2215 N N . PRO A 1 281 ? -11.118 19.413 1.717 1.00 30.03 281 PRO A N 1
ATOM 2216 C CA . PRO A 1 281 ? -12.061 20.495 1.431 1.00 30.03 281 PRO A CA 1
ATOM 2217 C C . PRO A 1 281 ? -13.130 20.125 0.383 1.00 30.03 281 PRO A C 1
ATOM 2219 O O . PRO A 1 281 ? -13.982 20.949 0.066 1.00 30.03 281 PRO A O 1
ATOM 2222 N N . TRP A 1 282 ? -13.145 18.898 -0.151 1.00 33.41 282 TRP A N 1
ATOM 2223 C CA . TRP A 1 282 ? -13.981 18.535 -1.306 1.00 33.41 282 TRP A CA 1
ATOM 2224 C C . TRP A 1 282 ? -15.453 18.209 -1.006 1.00 33.41 282 TRP A C 1
ATOM 2226 O O . TRP A 1 282 ? -16.188 17.787 -1.895 1.00 33.41 282 TRP A O 1
ATOM 2236 N N . LEU A 1 283 ? -15.940 18.438 0.216 1.00 34.81 283 LEU A N 1
ATOM 2237 C CA . LEU A 1 283 ? -17.325 18.135 0.595 1.00 34.81 283 LEU A CA 1
ATOM 2238 C C . LEU A 1 283 ? -18.037 19.355 1.189 1.00 34.81 283 LEU A C 1
ATOM 2240 O O . LEU A 1 283 ? -18.261 19.411 2.396 1.00 34.81 283 LEU A O 1
ATOM 2244 N N . LYS A 1 284 ? -18.410 20.308 0.320 1.00 32.84 284 LYS A N 1
ATOM 2245 C CA . LYS A 1 284 ? -19.724 20.996 0.287 1.00 32.84 284 LYS A CA 1
ATOM 2246 C C . LYS A 1 284 ? -19.710 22.155 -0.722 1.00 32.84 284 LYS A C 1
ATOM 2248 O O . LYS A 1 284 ? -19.552 23.312 -0.361 1.00 32.84 284 LYS A O 1
ATOM 2253 N N . ALA A 1 285 ? -19.981 21.844 -1.986 1.00 30.41 285 ALA A N 1
ATOM 2254 C CA . ALA A 1 285 ? -20.674 22.778 -2.872 1.00 30.41 285 ALA A CA 1
ATOM 2255 C C . ALA A 1 285 ? -22.146 22.340 -2.941 1.00 30.41 285 ALA A C 1
ATOM 2257 O O . ALA A 1 285 ? -22.593 21.740 -3.916 1.00 30.41 285 ALA A O 1
ATOM 2258 N N . SER A 1 286 ? -22.896 22.544 -1.854 1.00 34.41 286 SER A N 1
ATOM 2259 C CA . SER A 1 286 ? -24.351 22.383 -1.887 1.00 34.41 286 SER A CA 1
ATOM 2260 C C . SER A 1 286 ? -24.948 23.607 -2.570 1.00 34.41 286 SER A C 1
ATOM 2262 O O . SER A 1 286 ? -24.883 24.709 -2.028 1.00 34.41 286 SER A O 1
ATOM 2264 N N . ARG A 1 287 ? -25.528 23.411 -3.758 1.00 37.44 287 ARG A N 1
ATOM 2265 C CA . ARG A 1 287 ? -26.394 24.395 -4.412 1.00 37.44 287 ARG A CA 1
ATOM 2266 C C . ARG A 1 287 ? -27.563 24.722 -3.480 1.00 37.44 287 ARG A C 1
ATOM 2268 O O . ARG A 1 287 ? -28.487 23.925 -3.358 1.00 37.44 287 ARG A O 1
ATOM 2275 N N . THR A 1 288 ? -27.556 25.896 -2.864 1.00 34.47 288 THR A N 1
ATOM 2276 C CA . THR A 1 288 ? -28.788 26.549 -2.415 1.00 34.47 288 THR A CA 1
ATOM 2277 C C . THR A 1 288 ? -29.342 27.330 -3.597 1.00 34.47 288 THR A C 1
ATOM 2279 O O . THR A 1 288 ? -28.971 28.476 -3.829 1.00 34.47 288 THR A O 1
ATOM 2282 N N . ALA A 1 289 ? -30.201 26.686 -4.385 1.00 40.50 289 ALA A N 1
ATOM 2283 C CA . ALA A 1 289 ? -31.113 27.403 -5.261 1.00 40.50 289 ALA A CA 1
ATOM 2284 C C . ALA A 1 289 ? -32.249 27.946 -4.383 1.00 40.50 289 ALA A C 1
ATOM 2286 O O . ALA A 1 289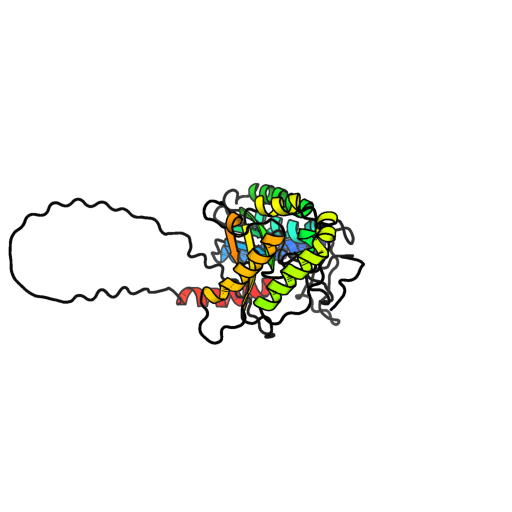 ? -33.232 27.254 -4.135 1.00 40.50 289 ALA A O 1
ATOM 2287 N N . SER A 1 290 ? -32.089 29.158 -3.852 1.00 37.97 290 SER A N 1
ATOM 2288 C CA . SER A 1 290 ? -33.206 29.907 -3.279 1.00 37.97 290 SER A CA 1
ATOM 2289 C C . SER A 1 290 ? -33.863 30.697 -4.404 1.00 37.97 290 SER A C 1
ATOM 2291 O O . SER A 1 290 ? -33.341 31.721 -4.846 1.00 37.97 290 SER A O 1
ATOM 2293 N N . GLY A 1 291 ? -34.997 30.189 -4.880 1.00 46.41 291 GLY A N 1
ATOM 2294 C CA . GLY A 1 291 ? -35.958 30.994 -5.613 1.00 46.41 291 GLY A CA 1
ATOM 2295 C C . GLY A 1 291 ? -36.490 32.099 -4.705 1.00 46.41 291 GLY A C 1
ATOM 2296 O O . GLY A 1 291 ? -36.888 31.838 -3.574 1.00 46.41 291 GLY A O 1
ATOM 2297 N N . LEU A 1 292 ? -36.489 33.327 -5.212 1.00 37.50 292 LEU A N 1
ATOM 2298 C CA . LEU A 1 292 ? -37.207 34.451 -4.627 1.00 37.50 292 LEU A CA 1
ATOM 2299 C C . LEU A 1 292 ? -37.835 35.243 -5.771 1.00 37.50 292 LEU A C 1
ATOM 2301 O O . LEU A 1 292 ? -37.224 36.098 -6.404 1.00 37.50 292 LEU A O 1
ATOM 2305 N N . SER A 1 293 ? -39.086 34.878 -6.040 1.00 45.16 293 SER A N 1
ATOM 2306 C CA . SER A 1 293 ? -40.080 35.745 -6.652 1.00 45.16 293 SER A CA 1
ATOM 2307 C C . SER A 1 293 ? -40.330 36.907 -5.693 1.00 45.16 293 SER A C 1
ATOM 2309 O O . SER A 1 293 ? -40.819 36.676 -4.587 1.00 45.16 293 SER A O 1
ATOM 2311 N N . THR A 1 294 ? -40.060 38.138 -6.125 1.00 38.66 294 THR A N 1
ATOM 2312 C CA . THR A 1 294 ? -40.677 39.311 -5.497 1.00 38.66 294 THR A CA 1
ATOM 2313 C C . THR A 1 294 ? -40.965 40.376 -6.543 1.00 38.66 294 THR A C 1
ATOM 2315 O O . THR A 1 294 ? -40.076 41.032 -7.077 1.00 38.66 294 THR A O 1
ATOM 2318 N N . THR A 1 295 ? -42.251 40.522 -6.829 1.00 47.22 295 THR A N 1
ATOM 2319 C CA . THR A 1 295 ? -42.888 41.682 -7.443 1.00 47.22 295 THR A CA 1
ATOM 2320 C C . THR A 1 295 ? -42.555 42.932 -6.624 1.00 47.22 295 THR A C 1
ATOM 2322 O O . THR A 1 295 ? -42.845 42.960 -5.429 1.00 47.22 295 THR A O 1
ATOM 2325 N N . GLN A 1 296 ? -42.007 43.989 -7.235 1.00 39.72 296 GLN A N 1
ATOM 2326 C CA . GLN A 1 296 ? -41.934 45.296 -6.573 1.00 39.72 296 GLN A CA 1
ATOM 2327 C C . GLN A 1 296 ? -42.262 46.451 -7.529 1.00 39.72 296 GLN A C 1
ATOM 2329 O O . GLN A 1 296 ? -41.694 46.598 -8.610 1.00 39.72 296 GLN A O 1
ATOM 2334 N N . ARG A 1 297 ? -43.258 47.233 -7.094 1.00 39.22 297 ARG A N 1
ATOM 2335 C CA . ARG A 1 297 ? -43.800 48.458 -7.693 1.00 39.22 297 ARG A CA 1
ATOM 2336 C C . ARG A 1 297 ? -42.734 49.549 -7.824 1.00 39.22 297 ARG A C 1
ATOM 2338 O O . ARG A 1 297 ? -41.909 49.727 -6.935 1.00 39.22 297 ARG A O 1
ATOM 2345 N N . ARG A 1 298 ? -42.846 50.331 -8.901 1.00 44.16 298 ARG A N 1
ATOM 2346 C CA . ARG A 1 298 ? -42.119 51.586 -9.141 1.00 44.16 298 ARG A CA 1
ATOM 2347 C C . ARG A 1 298 ? -42.734 52.754 -8.360 1.00 44.16 298 ARG A C 1
ATOM 2349 O O . ARG A 1 298 ? -43.932 52.986 -8.487 1.00 44.16 298 ARG A O 1
ATOM 2356 N N . THR A 1 299 ? -41.885 53.555 -7.722 1.00 47.12 299 THR A N 1
ATOM 2357 C CA . THR A 1 299 ? -42.034 55.015 -7.558 1.00 47.12 299 THR A CA 1
ATOM 2358 C C . THR A 1 299 ? -40.645 55.675 -7.602 1.00 47.12 299 THR A C 1
ATOM 2360 O O . THR A 1 299 ? -39.670 55.031 -7.208 1.00 47.12 299 THR A O 1
ATOM 2363 N N . PRO A 1 300 ? -40.511 56.919 -8.112 1.00 49.72 300 PRO A N 1
ATOM 2364 C CA . PRO A 1 300 ? -39.219 57.572 -8.307 1.00 49.72 300 PRO A CA 1
ATOM 2365 C C . PRO A 1 300 ? -38.885 58.526 -7.151 1.00 49.72 300 PRO A C 1
ATOM 2367 O O . PRO A 1 300 ? -39.729 59.303 -6.710 1.00 49.72 300 PRO A O 1
ATOM 2370 N N . GLY A 1 301 ? -37.637 58.498 -6.686 1.00 40.06 301 GLY A N 1
ATOM 2371 C CA . GLY A 1 301 ? -37.140 59.404 -5.655 1.00 40.06 301 GLY A CA 1
ATOM 2372 C C . GLY A 1 301 ? -35.616 59.450 -5.653 1.00 40.06 301 GLY A C 1
ATOM 2373 O O . GLY A 1 301 ? -34.951 58.424 -5.587 1.00 40.06 301 GLY A O 1
ATOM 2374 N N . SER A 1 302 ? -35.094 60.660 -5.791 1.00 38.28 302 SER A N 1
ATOM 2375 C CA . SER A 1 302 ? -33.700 61.063 -5.953 1.00 38.28 302 SER A CA 1
ATOM 2376 C C . SER A 1 302 ? -32.752 60.682 -4.809 1.00 38.28 302 SER A C 1
ATOM 2378 O O . SER A 1 302 ? -33.110 60.828 -3.643 1.00 38.28 302 SER A O 1
ATOM 2380 N N . GLY A 1 303 ? -31.479 60.447 -5.151 1.00 36.62 303 GLY A N 1
ATOM 2381 C CA . GLY A 1 303 ? -30.360 60.966 -4.357 1.00 36.62 303 GLY A CA 1
ATOM 2382 C C . GLY A 1 303 ? -29.321 59.958 -3.853 1.00 36.62 303 GLY A C 1
ATOM 2383 O O . GLY A 1 303 ? -29.640 59.023 -3.134 1.00 36.62 303 GLY A O 1
ATOM 2384 N N . ARG A 1 304 ? -28.056 60.301 -4.138 1.00 36.66 304 ARG A N 1
ATOM 2385 C CA . ARG A 1 304 ? -26.784 59.841 -3.542 1.00 36.66 304 ARG A CA 1
ATOM 2386 C C . ARG A 1 304 ? -26.237 58.469 -3.949 1.00 36.66 304 ARG A C 1
ATOM 2388 O O . ARG A 1 304 ? -26.572 57.420 -3.419 1.00 36.66 304 ARG A O 1
ATOM 2395 N N . THR A 1 305 ? -25.231 58.560 -4.813 1.00 41.53 305 THR A N 1
ATOM 2396 C CA . THR A 1 305 ? -24.141 57.607 -5.013 1.00 41.53 305 THR A CA 1
ATOM 2397 C C . THR A 1 305 ? -23.324 57.413 -3.729 1.00 41.53 305 THR A C 1
ATOM 2399 O O . THR A 1 305 ? -22.648 58.340 -3.280 1.00 41.53 305 THR A O 1
ATOM 2402 N N . SER A 1 306 ? -23.318 56.196 -3.183 1.00 36.12 306 SER A N 1
ATOM 2403 C CA . SER A 1 306 ? -22.254 55.701 -2.305 1.00 36.12 306 SER A CA 1
ATOM 2404 C C . SER A 1 306 ? -21.728 54.371 -2.853 1.00 36.12 306 SER A C 1
ATOM 2406 O O . SER A 1 306 ? -22.443 53.376 -2.977 1.00 36.12 306 SER A O 1
ATOM 2408 N N . ALA A 1 307 ? -20.455 54.374 -3.244 1.00 35.03 307 ALA A N 1
ATOM 2409 C CA . ALA A 1 307 ? -19.734 53.180 -3.651 1.00 35.03 307 ALA A CA 1
ATOM 2410 C C . ALA A 1 307 ? -19.503 52.302 -2.415 1.00 35.03 307 ALA A C 1
ATOM 2412 O O . ALA A 1 307 ? -18.680 52.622 -1.559 1.00 35.03 307 ALA A O 1
ATOM 2413 N N . THR A 1 308 ? -20.247 51.201 -2.312 1.00 28.95 308 THR A N 1
ATOM 2414 C CA . THR A 1 308 ? -20.022 50.187 -1.279 1.00 28.95 308 THR A CA 1
ATOM 2415 C C . THR A 1 308 ? -19.187 49.073 -1.894 1.00 28.95 308 THR A C 1
ATOM 2417 O O . THR A 1 308 ? -19.700 48.184 -2.570 1.00 28.95 308 THR A O 1
ATOM 2420 N N . THR A 1 309 ? -17.873 49.144 -1.702 1.00 29.06 309 THR A N 1
ATOM 2421 C CA . THR A 1 309 ? -16.946 48.075 -2.078 1.00 29.06 309 THR A CA 1
ATOM 2422 C C . THR A 1 309 ? -17.155 46.902 -1.122 1.00 29.06 309 THR A C 1
ATOM 2424 O O . THR A 1 309 ? -16.720 46.940 0.029 1.00 29.06 309 THR A O 1
ATOM 2427 N N . ALA A 1 310 ? -17.837 45.854 -1.583 1.00 24.59 310 ALA A N 1
ATOM 2428 C CA . ALA A 1 310 ? -17.947 44.595 -0.858 1.00 24.59 310 ALA A CA 1
ATOM 2429 C C . ALA A 1 310 ? -16.557 43.942 -0.753 1.00 24.59 310 ALA A C 1
ATOM 2431 O O . ALA A 1 310 ? -16.038 43.375 -1.714 1.00 24.59 310 ALA A O 1
ATOM 2432 N N . ARG A 1 311 ? -15.925 44.035 0.423 1.00 25.59 311 ARG A N 1
ATOM 2433 C CA . ARG A 1 311 ? -14.764 43.208 0.765 1.00 25.59 311 ARG A CA 1
ATOM 2434 C C . ARG A 1 311 ? -15.269 41.813 1.127 1.00 25.59 311 ARG A C 1
ATOM 2436 O O . ARG A 1 311 ? -15.757 41.599 2.233 1.00 25.59 311 ARG A O 1
ATOM 2443 N N . ASN A 1 312 ? -15.119 40.863 0.208 1.00 23.53 312 ASN A N 1
ATOM 2444 C CA . ASN A 1 312 ? -15.195 39.435 0.515 1.00 23.53 312 ASN A CA 1
ATOM 2445 C C . ASN A 1 312 ? -13.982 39.057 1.379 1.00 23.53 312 ASN A C 1
ATOM 2447 O O . ASN A 1 312 ? -12.933 38.668 0.871 1.00 23.53 312 ASN A O 1
ATOM 2451 N N . GLY A 1 313 ? -14.104 39.241 2.693 1.00 22.00 313 GLY A N 1
ATOM 2452 C CA . GLY A 1 313 ? -13.123 38.778 3.668 1.00 22.00 313 GLY A CA 1
ATOM 2453 C C . GLY A 1 313 ? -13.276 37.278 3.901 1.00 22.00 313 GLY A C 1
ATOM 2454 O O . GLY A 1 313 ? -14.242 36.840 4.517 1.00 22.00 313 GLY A O 1
ATOM 2455 N N . PHE A 1 314 ? -12.317 36.492 3.416 1.00 20.19 314 PHE A N 1
ATOM 2456 C CA . PHE A 1 314 ? -12.110 35.114 3.853 1.00 20.19 314 PHE A CA 1
ATOM 2457 C C . PHE A 1 314 ? -11.247 35.132 5.117 1.00 20.19 314 PHE A C 1
ATOM 2459 O O . PHE A 1 314 ? -10.045 35.379 5.050 1.00 20.19 314 PHE A O 1
ATOM 2466 N N . THR A 1 315 ? -11.847 34.839 6.268 1.00 20.97 315 THR A N 1
ATOM 2467 C CA . THR A 1 315 ? -11.106 34.565 7.505 1.00 20.97 315 THR A CA 1
ATOM 2468 C C . THR A 1 315 ? -10.995 33.053 7.660 1.00 20.97 315 THR A C 1
ATOM 2470 O O . THR A 1 315 ? -11.941 32.386 8.070 1.00 20.97 315 THR A O 1
ATOM 2473 N N . ILE A 1 316 ? -9.843 32.489 7.291 1.00 21.89 316 ILE A N 1
ATOM 2474 C CA . ILE A 1 316 ? -9.524 31.081 7.545 1.00 21.89 316 ILE A CA 1
ATOM 2475 C C . ILE A 1 316 ? -9.017 30.975 8.990 1.00 21.89 316 ILE A C 1
ATOM 2477 O O . ILE A 1 316 ? -8.007 31.579 9.347 1.00 21.89 316 ILE A O 1
ATOM 2481 N N . CYS A 1 317 ? -9.717 30.205 9.827 1.00 20.55 317 CYS A N 1
ATOM 2482 C CA . CYS A 1 317 ? -9.312 29.873 11.197 1.00 20.55 317 CYS A CA 1
ATOM 2483 C C . CYS A 1 317 ? -7.995 29.070 11.212 1.00 20.55 317 CYS A C 1
ATOM 2485 O O . CYS A 1 317 ? -8.008 27.843 11.238 1.00 20.55 317 CYS A O 1
ATOM 2487 N N . TRP A 1 318 ? -6.852 29.757 11.221 1.00 21.27 318 TRP A N 1
ATOM 2488 C CA . TRP A 1 318 ? -5.521 29.145 11.363 1.00 21.27 318 TRP A CA 1
ATOM 2489 C C . TRP A 1 318 ? -5.114 28.919 12.833 1.00 21.27 318 TRP A C 1
ATOM 2491 O O . TRP A 1 318 ? -4.383 27.980 13.147 1.00 21.27 318 TRP A O 1
ATOM 2501 N N . ALA A 1 319 ? -5.626 29.732 13.764 1.00 21.03 319 ALA A N 1
ATOM 2502 C CA . ALA A 1 319 ? -5.132 29.770 15.144 1.00 21.03 319 ALA A CA 1
ATOM 2503 C C . ALA A 1 319 ? -5.505 28.535 15.994 1.00 21.03 319 ALA A C 1
ATOM 2505 O O . ALA A 1 319 ? -4.704 28.087 16.810 1.00 21.03 319 ALA A O 1
ATOM 2506 N N . SER A 1 320 ? -6.679 27.926 15.783 1.00 24.19 320 SER A N 1
ATOM 2507 C CA . SER A 1 320 ? -7.129 26.772 16.585 1.00 24.19 320 SER A CA 1
ATOM 2508 C C . SER A 1 320 ? -6.503 25.436 16.154 1.00 24.19 320 SER A C 1
ATOM 2510 O O . SER A 1 320 ? -6.420 24.511 16.962 1.00 24.19 320 SER A O 1
ATOM 2512 N N . CYS A 1 321 ? -6.011 25.331 14.913 1.00 26.39 321 CYS A N 1
ATOM 2513 C CA . CYS A 1 321 ? -5.310 24.139 14.427 1.00 26.39 321 CYS A CA 1
ATOM 2514 C C . CYS A 1 321 ? -3.875 24.045 14.962 1.00 26.39 321 CYS A C 1
ATOM 2516 O O . CYS A 1 321 ? -3.424 22.944 15.261 1.00 26.39 321 CYS A O 1
ATOM 2518 N N . ALA A 1 322 ? -3.174 25.169 15.140 1.00 26.73 322 ALA A N 1
ATOM 2519 C CA . ALA A 1 322 ? -1.775 25.173 15.575 1.00 26.73 322 ALA A CA 1
ATOM 2520 C C . ALA A 1 322 ? -1.599 24.676 17.024 1.00 26.73 322 ALA A C 1
ATOM 2522 O O . ALA A 1 322 ? -0.709 23.876 17.308 1.00 26.73 322 ALA A O 1
ATOM 2523 N N . THR A 1 323 ? -2.478 25.081 17.947 1.00 29.45 323 THR A N 1
ATOM 2524 C CA . THR A 1 323 ? -2.386 24.676 19.362 1.00 29.45 323 THR A CA 1
ATOM 2525 C C . THR A 1 323 ? -2.788 23.213 19.577 1.00 29.45 323 THR A C 1
ATOM 2527 O O . THR A 1 323 ? -2.173 22.515 20.389 1.00 29.45 323 THR A O 1
ATOM 2530 N N . ALA A 1 324 ? -3.778 22.723 18.820 1.00 33.81 324 ALA A N 1
ATOM 2531 C CA . ALA A 1 324 ? -4.133 21.306 18.789 1.00 33.81 324 ALA A CA 1
ATOM 2532 C C . ALA A 1 324 ? -2.999 20.474 18.167 1.00 33.81 324 ALA A C 1
ATOM 2534 O O . ALA A 1 324 ? -2.566 19.501 18.779 1.00 33.81 324 ALA A O 1
ATOM 2535 N N . ALA A 1 325 ? -2.432 20.912 17.036 1.00 34.53 325 ALA A N 1
ATOM 2536 C CA . ALA A 1 325 ? -1.307 20.254 16.373 1.00 34.53 325 ALA A CA 1
ATOM 2537 C C . ALA A 1 325 ? -0.034 20.208 17.238 1.00 34.53 325 ALA A C 1
ATOM 2539 O O . ALA A 1 325 ? 0.674 19.210 17.194 1.00 34.53 325 ALA A O 1
ATOM 2540 N N . ALA A 1 326 ? 0.241 21.215 18.074 1.00 35.19 326 ALA A N 1
ATOM 2541 C CA . ALA A 1 326 ? 1.415 21.231 18.954 1.00 35.19 326 ALA A CA 1
ATOM 2542 C C . ALA A 1 326 ? 1.291 20.277 20.161 1.00 35.19 326 ALA A C 1
ATOM 2544 O O . ALA A 1 326 ? 2.224 19.529 20.459 1.00 35.19 326 ALA A O 1
ATOM 2545 N N . LYS A 1 327 ? 0.130 20.237 20.841 1.00 37.88 327 LYS A N 1
ATOM 2546 C CA . LYS A 1 327 ? -0.127 19.247 21.913 1.00 37.88 327 LYS A CA 1
ATOM 2547 C C . LYS A 1 327 ? -0.260 17.824 21.355 1.00 37.88 327 LYS A C 1
ATOM 2549 O O . LYS A 1 327 ? 0.137 16.858 22.010 1.00 37.88 327 LYS A O 1
ATOM 2554 N N . MET A 1 328 ? -0.774 17.695 20.133 1.00 43.03 328 MET A N 1
ATOM 2555 C CA . MET A 1 328 ? -0.854 16.426 19.417 1.00 43.03 328 MET A CA 1
ATOM 2556 C C . MET A 1 328 ? 0.482 15.957 18.863 1.00 43.03 328 MET A C 1
ATOM 2558 O O . MET A 1 328 ? 0.701 14.756 18.889 1.00 43.03 328 MET A O 1
ATOM 2562 N N . SER A 1 329 ? 1.355 16.848 18.382 1.00 41.94 329 SER A N 1
ATOM 2563 C CA . SER A 1 329 ? 2.664 16.489 17.823 1.00 41.94 329 SER A CA 1
ATOM 2564 C C . SER A 1 329 ? 3.400 15.607 18.817 1.00 41.94 329 SER A C 1
ATOM 2566 O O . SER A 1 329 ? 3.739 14.495 18.459 1.00 41.94 329 SER A O 1
ATOM 2568 N N . ARG A 1 330 ? 3.473 15.972 20.103 1.00 43.56 330 ARG A N 1
ATOM 2569 C CA . ARG A 1 330 ? 4.091 15.088 21.104 1.00 43.56 330 ARG A CA 1
ATOM 2570 C C . ARG A 1 330 ? 3.375 13.743 21.264 1.00 43.56 330 ARG A C 1
ATOM 2572 O O . ARG A 1 330 ? 4.038 12.718 21.289 1.00 43.56 330 ARG A O 1
ATOM 2579 N N . SER A 1 331 ? 2.045 13.709 21.349 1.00 37.06 331 SER A N 1
ATOM 2580 C CA . SER A 1 331 ? 1.308 12.456 21.614 1.00 37.06 331 SER A CA 1
ATOM 2581 C C . SER A 1 331 ? 1.229 11.517 20.397 1.00 37.06 331 SER A C 1
ATOM 2583 O O . SER A 1 331 ? 1.251 10.301 20.559 1.00 37.06 331 SER A O 1
ATOM 2585 N N . MET A 1 332 ? 1.142 12.066 19.182 1.00 39.72 332 MET A N 1
ATOM 2586 C CA . MET A 1 332 ? 1.111 11.322 17.919 1.00 39.72 332 MET A CA 1
ATOM 2587 C C . MET A 1 332 ? 2.512 10.963 17.425 1.00 39.72 332 MET A C 1
ATOM 2589 O O . MET A 1 332 ? 2.695 9.852 16.942 1.00 39.72 332 MET A O 1
ATOM 2593 N N . GLN A 1 333 ? 3.509 11.834 17.598 1.00 36.44 333 GLN A N 1
ATOM 2594 C CA . GLN A 1 333 ? 4.906 11.524 17.284 1.00 36.44 333 GLN A CA 1
ATOM 2595 C C . GLN A 1 333 ? 5.426 10.408 18.194 1.00 36.44 333 GLN A C 1
ATOM 2597 O O . GLN A 1 333 ? 5.961 9.431 17.689 1.00 36.44 333 GLN A O 1
ATOM 2602 N N . LEU A 1 334 ? 5.089 10.425 19.492 1.00 34.91 334 LEU A N 1
ATOM 2603 C CA . LEU A 1 334 ? 5.326 9.285 20.393 1.00 34.91 334 LEU A CA 1
ATOM 2604 C C . LEU A 1 334 ? 4.554 8.011 20.004 1.00 34.91 334 LEU A C 1
ATOM 2606 O O . LEU A 1 334 ? 4.870 6.939 20.503 1.00 34.91 334 LEU A O 1
ATOM 2610 N N . CYS A 1 335 ? 3.528 8.098 19.160 1.00 43.22 335 CYS A N 1
ATOM 2611 C CA . CYS A 1 335 ? 2.770 6.945 18.670 1.00 43.22 335 CYS A CA 1
ATOM 2612 C C . CYS A 1 335 ? 3.361 6.370 17.374 1.00 43.22 335 CYS A C 1
ATOM 2614 O O . CYS A 1 335 ? 3.416 5.151 17.234 1.00 43.22 335 CYS A O 1
ATOM 2616 N N . VAL A 1 336 ? 3.797 7.244 16.457 1.00 40.19 336 VAL A N 1
ATOM 2617 C CA . VAL A 1 336 ? 4.405 6.899 15.159 1.00 40.19 336 VAL A CA 1
ATOM 2618 C C . VAL A 1 336 ? 5.858 6.465 15.322 1.00 40.19 336 VAL A C 1
ATOM 2620 O O . VAL A 1 336 ? 6.266 5.478 14.723 1.00 40.19 336 VAL A O 1
ATOM 2623 N N . GLU A 1 337 ? 6.636 7.155 16.158 1.00 33.19 337 GLU A N 1
ATOM 2624 C CA . GLU A 1 337 ? 8.025 6.773 16.408 1.00 33.19 337 GLU A CA 1
ATOM 2625 C C . GLU A 1 337 ? 8.075 5.441 17.148 1.00 33.19 337 GLU A C 1
ATOM 2627 O O . GLU A 1 337 ? 8.835 4.571 16.741 1.00 33.19 337 GLU A O 1
ATOM 2632 N N . ARG A 1 338 ? 7.211 5.242 18.162 1.00 39.72 338 ARG A N 1
ATOM 2633 C CA . ARG A 1 338 ? 7.256 4.087 19.079 1.00 39.72 338 ARG A CA 1
ATOM 2634 C C . ARG A 1 338 ? 7.174 2.724 18.392 1.00 39.72 338 ARG A C 1
ATOM 2636 O O . ARG A 1 338 ? 7.614 1.737 18.980 1.00 39.72 338 ARG A O 1
ATOM 2643 N N . TRP A 1 339 ? 6.640 2.669 17.177 1.00 37.50 339 TRP A N 1
ATOM 2644 C CA . TRP A 1 339 ? 6.410 1.417 16.488 1.00 37.50 339 TRP A CA 1
ATOM 2645 C C . TRP A 1 339 ? 6.541 1.566 14.974 1.00 37.50 339 TRP A C 1
ATOM 2647 O O . TRP A 1 339 ? 5.669 2.119 14.304 1.00 37.50 339 TRP A O 1
ATOM 2657 N N . GLN A 1 340 ? 7.621 1.011 14.442 1.00 38.19 340 GLN A N 1
ATOM 2658 C CA . GLN A 1 340 ? 7.809 0.803 13.010 1.00 38.19 340 GLN A CA 1
ATOM 2659 C C . GLN A 1 340 ? 7.885 -0.709 12.751 1.00 38.19 340 GLN A C 1
ATOM 2661 O O . GLN A 1 340 ? 8.207 -1.488 13.652 1.00 38.19 340 GLN A O 1
ATOM 2666 N N . LEU A 1 341 ? 7.514 -1.137 11.548 1.00 34.62 341 LEU A N 1
ATOM 2667 C CA . LEU A 1 341 ? 7.465 -2.543 11.145 1.00 34.62 341 LEU A CA 1
ATOM 2668 C C . LEU A 1 341 ? 8.491 -2.825 10.057 1.00 34.62 341 LEU A C 1
ATOM 2670 O O . LEU A 1 341 ? 8.435 -2.123 9.022 1.00 34.62 341 LEU A O 1
#

Foldseek 3Di:
DDPPDPPAFAFAFWFFPVDQDPVGTDGHGDDPVVLVVLLVLLLVLLLVCVVLPAQEDEDAWFAADPVNPDGQLQGADQQPDDHPRDGVCSRTQVSNLVSCLVRDALRHAYEAASHAANQQHCFQHVVSLLVSQVVSLVSSCVGNNNPRYFYAHEAELACRNPCLDDQDDDDDLVRRLVSLVVRCVVCVVVSVVRGPLVSSQVRLVSGQEYEYADEFEADPDDDDPVSVVSSLVNNQSNVVSSVHHVCVSPPPVNNHHYYHSWYWYHPPDPDTPGPPDPPDPPPDPDDPPDDDDDDDDDDDDDDDDDDDPDDPDDDDPPPVVVVSCVVVCVVNVCSVVSIHD

Sequence (341 aa):
MSKGGPDGVKNWAFKDVSNAYAEGFGFQKPDVANINRWKRGLQGCFRAAILSGFTGIQILNHVDDALHTTWRNLLDFDPLARYGGFSYEDVVVRPAADALRTVTRPSTKVWFMIMGEMGRSLFRHPGSYMKLIGKYRGTLARGKVKANVKVGIALHWNKVCGNCFFMPDTRTAQQYNATYAKAFADQRDYIRGNYDLGTLKRVFEVSDVLGISHYAPMPTDALNFASFELPFMTTAFELKYWGISLKSLVQQQSKKDFLFSEVGLGAHSLMGVQLLLTCNPWLKASRTASGLSTTQRRTPGSGRTSATTARNGFTICWASCATAAAKMSRSMQLCVERWQL

Secondary structure (DSSP, 8-state):
-----TT------EEEEEEEETTEEEEEPP-HHHHHHHHHHHHHHHHHHHHTT--EEEEE-----TTS-S-GGG----TTS-BTTB-HIIIIIHHHHHHHHHH--TT-EEEEEEEES-HHHHHH-HHHHHHHHHHHHHHHHTTTTTTSEEEEEEEESSSTTSSSS-----SSHHHHHHHHHHHHHHTHHHHHHH--HHHHHHHHHH-SEEEEEEEEPPPSS---GGGGHHHHHHHHHHHHHTT--HHHHHSTTS--EEEEEEEEE-TTSTT-----------S-----------------------------------HHHHHHHHHHHHHHHHHHTTEE-

pLDDT: mean 77.47, std 25.29, range [20.19, 98.75]